Protein AF-A0A929AQH4-F1 (afdb_monomer_lite)

Secondary structure (DSSP, 8-state):
--EEEEEE-----SS-HHHHHHHHHHHHPPBTTB--HHIIIIIHHH--SEEEEEESS---HHHHHHHHHHHHHH-TT--EEEEEEHHHHHHHHHH-GGGHHHHHHHHS-TTTS-EEEEEEEEEEEEE--SSSSS---EEEEEEEEEEEEEE-SSS-EEEEEEEEEEEETTEEEEE---SS---TT-TTPPPPTT-EE-TT-EEEEEEEHHHHHHHHHHH---EEEEEEEEETT--EEEEEPPHHHHHHHH-TTS-----

Radius of gyration: 27.1 Å; chains: 1; bounding box: 57×55×74 Å

Sequence (259 aa):
MKAVFQFKHKVVARVGEANARTQLLSMYRSTRTRKSEVLGSEIAKRNPDAYILVTNVEINSGFRSSFTELCREENPNIQNYQVIGLDELEAWVTQERQLRTLYFPTIFSPARFNLALKLAPGCTYKQISRWESDGAEYSPDRPILCLTVMNVGEATSYLSSIKFKIYQQGEVSYFMKSPIPSNQIDPLANPKIGEPIEPGRSAEFRFPFMMFQRHAKEKGEYFLDSVVVWDQIDNLYSLEISNEIRELLFGTNAWIDLG

Foldseek 3Di:
DFEDEDEDEDDPVPDPLVVVLVVVLVLLDDDPVGHRPVLQPPCVVSLGLEYEYEEQRDDDPVSQVSNVVSNCVRPVSHPYYYYAHLVRVVVVCVVVLVCLQVPDVPSDPCQAFDKDKDKDKDFDWDFDDDDDDDDGDIDTDAIKIKIKIAGQHNAKWFWDAKWWWKADPNDIDTDGDPQPDCPPPDPRHADDGGDIRGHGGIGMGIGTLVVVVVCCVVPNQIGGFWMWIAISSGDIDIDGDDPVNVCVSHNPPSDDDPD

Structure (mmCIF, N/CA/C/O backbone):
data_AF-A0A929AQH4-F1
#
_entry.id   AF-A0A929AQH4-F1
#
loop_
_atom_site.group_PDB
_atom_site.id
_atom_site.type_symbol
_atom_site.label_atom_id
_atom_site.label_alt_id
_atom_site.label_comp_id
_atom_site.label_asym_id
_atom_site.label_entity_id
_atom_site.label_seq_id
_atom_site.pdbx_PDB_ins_code
_atom_site.Cartn_x
_atom_site.Cartn_y
_atom_site.Cartn_z
_atom_site.occupancy
_atom_site.B_iso_or_equiv
_atom_site.auth_seq_id
_atom_site.auth_comp_id
_atom_site.auth_asym_id
_atom_site.auth_atom_id
_atom_site.pdbx_PDB_model_num
ATOM 1 N N . MET A 1 1 ? 5.070 -4.082 33.285 1.00 51.91 1 MET A N 1
ATOM 2 C CA . MET A 1 1 ? 3.638 -3.742 33.257 1.00 51.91 1 MET A CA 1
ATOM 3 C C . MET A 1 1 ? 2.903 -4.845 32.510 1.00 51.91 1 MET A C 1
ATOM 5 O O . MET A 1 1 ? 3.234 -5.094 31.355 1.00 51.91 1 MET A O 1
ATOM 9 N N . LYS A 1 2 ? 1.998 -5.571 33.167 1.00 55.22 2 LYS A N 1
ATOM 10 C CA . LYS A 1 2 ? 1.174 -6.625 32.559 1.00 55.22 2 LYS A CA 1
ATOM 11 C C . LYS A 1 2 ? -0.169 -6.019 32.160 1.00 55.22 2 LYS A C 1
ATOM 13 O O . LYS A 1 2 ? -0.993 -5.756 33.027 1.00 55.22 2 LYS A O 1
ATOM 18 N N . ALA A 1 3 ? -0.383 -5.785 30.871 1.00 51.09 3 ALA A N 1
ATOM 19 C CA . ALA A 1 3 ? -1.665 -5.317 30.350 1.00 51.09 3 ALA A CA 1
ATOM 20 C C . ALA A 1 3 ? -2.432 -6.481 29.707 1.00 51.09 3 ALA A C 1
ATOM 22 O O . ALA A 1 3 ? -1.839 -7.299 29.001 1.00 51.09 3 ALA A O 1
ATOM 23 N N . VAL A 1 4 ? -3.743 -6.558 29.942 1.00 58.31 4 VAL A N 1
ATOM 24 C CA . VAL A 1 4 ? -4.639 -7.475 29.222 1.00 58.31 4 VAL A CA 1
ATOM 25 C C . VAL A 1 4 ? -5.456 -6.665 28.225 1.00 58.31 4 VAL A C 1
ATOM 27 O O . VAL A 1 4 ? -6.227 -5.788 28.614 1.00 58.31 4 VAL A O 1
ATOM 30 N N . PHE A 1 5 ? -5.293 -6.990 26.944 1.00 55.03 5 PHE A N 1
ATOM 31 C CA . PHE A 1 5 ? -6.107 -6.460 25.857 1.00 55.03 5 PHE A CA 1
ATOM 32 C C . PHE A 1 5 ? -7.226 -7.442 25.551 1.00 55.03 5 PHE A C 1
ATOM 34 O O . PHE A 1 5 ? -6.966 -8.620 25.289 1.00 55.03 5 PHE A O 1
ATOM 41 N N . GLN A 1 6 ? -8.467 -6.965 25.560 1.00 63.28 6 GLN A N 1
ATOM 42 C CA . GLN A 1 6 ? -9.600 -7.760 25.115 1.00 63.28 6 GLN A CA 1
ATOM 43 C C . GLN A 1 6 ? -10.261 -7.118 23.903 1.00 63.28 6 GLN A C 1
ATOM 45 O O . GLN A 1 6 ? -10.792 -6.011 23.974 1.00 63.28 6 GLN A O 1
ATOM 50 N N . PHE A 1 7 ? -10.268 -7.863 22.800 1.00 55.81 7 PHE A N 1
ATOM 51 C CA . PHE A 1 7 ? -10.948 -7.485 21.570 1.00 55.81 7 PHE A CA 1
ATOM 52 C C . PHE A 1 7 ? -12.364 -8.057 21.582 1.00 55.81 7 PHE A C 1
ATOM 54 O O . PHE A 1 7 ? -12.559 -9.276 21.630 1.00 55.81 7 PHE A O 1
ATOM 61 N N . LYS A 1 8 ? -13.375 -7.190 21.532 1.00 61.00 8 LYS A N 1
ATOM 62 C CA . LYS A 1 8 ? -14.772 -7.606 21.357 1.00 61.00 8 LYS A CA 1
ATOM 63 C C . LYS A 1 8 ? -15.263 -7.118 19.999 1.00 61.00 8 LYS A C 1
ATOM 65 O O . LYS A 1 8 ? -15.793 -6.025 19.867 1.00 61.00 8 LYS A O 1
ATOM 70 N N . HIS A 1 9 ? -15.103 -7.986 19.000 1.00 45.22 9 HIS A N 1
ATOM 71 C CA . HIS A 1 9 ? -15.462 -7.735 17.597 1.00 45.22 9 HIS A CA 1
ATOM 72 C C . HIS A 1 9 ? -16.940 -7.982 17.254 1.00 45.22 9 HIS A C 1
ATOM 74 O O . HIS A 1 9 ? -17.332 -7.892 16.093 1.00 45.22 9 HIS A O 1
ATOM 80 N N . LYS A 1 10 ? -17.771 -8.367 18.229 1.00 40.75 10 LYS A N 1
ATOM 81 C CA . LYS A 1 10 ? -19.075 -8.976 17.945 1.00 40.75 10 LYS A CA 1
ATOM 82 C C . LYS A 1 10 ? -20.221 -8.287 18.673 1.00 40.75 10 LYS A C 1
ATOM 84 O O . LYS A 1 10 ? -20.879 -8.886 19.514 1.00 40.75 10 LYS A O 1
ATOM 89 N N . VAL A 1 11 ? -20.499 -7.051 18.274 1.00 40.88 11 VAL A N 1
ATOM 90 C CA . VAL A 1 11 ? -21.880 -6.578 18.156 1.00 40.88 11 VAL A CA 1
ATOM 91 C C . VAL A 1 11 ? -21.980 -5.956 16.773 1.00 40.88 11 VAL A C 1
ATOM 93 O O . VAL A 1 11 ? -21.499 -4.855 16.521 1.00 40.88 11 VAL A O 1
ATOM 96 N N . VAL A 1 12 ? -22.529 -6.724 15.835 1.00 39.59 12 VAL A N 1
ATOM 97 C CA . VAL A 1 12 ? -22.962 -6.190 14.547 1.00 39.59 12 VAL A CA 1
ATOM 98 C C . VAL A 1 12 ? -24.052 -5.182 14.898 1.00 39.59 12 VAL A C 1
ATOM 100 O O . VAL A 1 12 ? -25.144 -5.590 15.294 1.00 39.59 12 VAL A O 1
ATOM 103 N N . ALA A 1 13 ? -23.751 -3.885 14.825 1.00 37.59 13 ALA A N 1
ATOM 104 C CA . ALA A 1 13 ? -24.696 -2.796 15.058 1.00 37.59 13 ALA A CA 1
ATOM 105 C C . ALA A 1 13 ? -25.720 -2.727 13.907 1.00 37.59 13 ALA A C 1
ATOM 107 O O . ALA A 1 13 ? -25.822 -1.752 13.179 1.00 37.59 13 ALA A O 1
ATOM 108 N N . ARG A 1 14 ? -26.476 -3.812 13.707 1.00 39.78 14 ARG A N 1
ATOM 109 C CA . ARG A 1 14 ? -27.732 -3.826 12.943 1.00 39.78 14 ARG A CA 1
ATOM 110 C C . ARG A 1 14 ? -28.909 -3.342 13.801 1.00 39.78 14 ARG A C 1
ATOM 112 O O . ARG A 1 14 ? -30.019 -3.223 13.305 1.00 39.78 14 ARG A O 1
ATOM 119 N N . VAL A 1 15 ? -28.665 -3.070 15.085 1.00 45.09 15 VAL A N 1
ATOM 120 C CA . VAL A 1 15 ? -29.628 -2.560 16.064 1.00 45.09 15 VAL A CA 1
ATOM 121 C C . VAL A 1 15 ? -28.990 -1.318 16.687 1.00 45.09 15 VAL A C 1
ATOM 123 O O . VAL A 1 15 ? -27.837 -1.396 17.099 1.00 45.09 15 VAL A O 1
ATOM 126 N N . GLY A 1 16 ? -29.702 -0.186 16.691 1.00 53.28 16 GLY A N 1
ATOM 127 C CA . GLY A 1 16 ? -29.153 1.154 16.955 1.00 53.28 16 GLY A CA 1
ATOM 128 C C . GLY A 1 16 ? -28.174 1.281 18.135 1.00 53.28 16 GLY A C 1
ATOM 129 O O . GLY A 1 16 ? -28.256 0.559 19.129 1.00 53.28 16 GLY A O 1
ATOM 130 N N . GLU A 1 17 ? -27.265 2.250 18.028 1.00 55.53 17 GLU A N 1
ATOM 131 C CA . GLU A 1 17 ? -26.073 2.455 18.874 1.00 55.53 17 GLU A CA 1
ATOM 132 C C . GLU A 1 17 ? -26.338 2.433 20.387 1.00 55.53 17 GLU A C 1
ATOM 134 O O . GLU A 1 17 ? -25.565 1.858 21.157 1.00 55.53 17 GLU A O 1
ATOM 139 N N . ALA A 1 18 ? -27.461 3.001 20.839 1.00 56.41 18 ALA A N 1
ATOM 140 C CA . ALA A 1 18 ? -27.853 2.977 22.248 1.00 56.41 18 ALA A CA 1
ATOM 141 C C . ALA A 1 18 ? -28.040 1.545 22.782 1.00 56.41 18 ALA A C 1
ATOM 143 O O . ALA A 1 18 ? -27.546 1.223 23.862 1.00 56.41 18 ALA A O 1
ATOM 144 N N . ASN A 1 19 ? -28.671 0.667 21.997 1.00 62.28 19 ASN A N 1
ATOM 145 C CA . ASN A 1 19 ? -28.897 -0.728 22.374 1.00 62.28 19 ASN A CA 1
ATOM 146 C C . ASN A 1 19 ? -27.589 -1.529 22.372 1.00 62.28 19 ASN A C 1
ATOM 148 O O . ASN A 1 19 ? -27.389 -2.366 23.252 1.00 62.28 19 ASN A O 1
ATOM 152 N N . ALA A 1 20 ? -26.674 -1.241 21.440 1.00 58.47 20 ALA A N 1
ATOM 153 C CA . ALA A 1 20 ? -25.353 -1.867 21.399 1.00 58.47 20 ALA A CA 1
ATOM 154 C C . ALA A 1 20 ? -24.510 -1.517 22.641 1.00 58.47 20 ALA A C 1
ATOM 156 O O . ALA A 1 20 ? -23.920 -2.410 23.254 1.00 58.47 20 ALA A O 1
ATOM 157 N N . ARG A 1 21 ? -24.523 -0.248 23.083 1.00 63.41 21 ARG A N 1
ATOM 158 C CA . ARG A 1 21 ? -23.869 0.187 24.334 1.00 63.41 21 ARG A CA 1
ATOM 159 C C . ARG A 1 21 ? -24.425 -0.542 25.555 1.00 63.41 21 ARG A C 1
ATOM 161 O O . ARG A 1 21 ? -23.658 -1.058 26.368 1.00 63.41 21 ARG A O 1
ATOM 168 N N . THR A 1 22 ? -25.749 -0.629 25.678 1.00 65.19 22 THR A N 1
ATOM 169 C CA . THR A 1 22 ? -26.395 -1.334 26.795 1.00 65.19 22 THR A CA 1
ATOM 170 C C . THR A 1 22 ? -26.055 -2.824 26.801 1.00 65.19 22 THR A C 1
ATOM 172 O O . THR A 1 22 ? -25.742 -3.369 27.859 1.00 65.19 22 THR A O 1
ATOM 175 N N . GLN A 1 23 ? -26.063 -3.478 25.635 1.00 65.31 23 GLN A N 1
ATOM 176 C CA . GLN A 1 23 ? -25.682 -4.886 25.507 1.00 65.31 23 GLN A CA 1
ATOM 177 C C . GLN A 1 23 ? -24.218 -5.118 25.889 1.00 65.31 23 GLN A C 1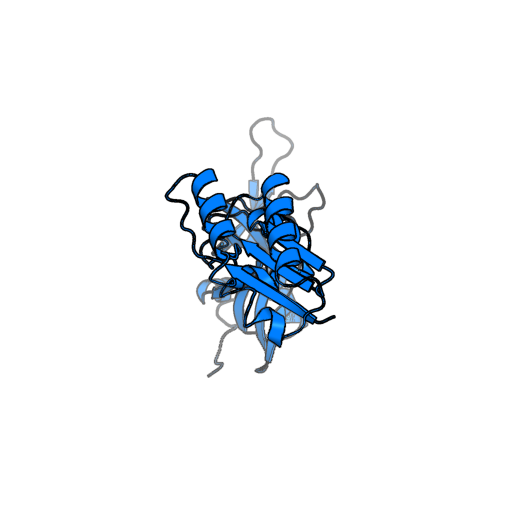
ATOM 179 O O . GLN A 1 23 ? -23.936 -6.043 26.651 1.00 65.31 23 GLN A O 1
ATOM 184 N N . LEU A 1 24 ? -23.295 -4.266 25.435 1.00 65.81 24 LEU A N 1
ATOM 185 C CA . LEU A 1 24 ? -21.882 -4.392 25.785 1.00 65.81 24 LEU A CA 1
ATOM 186 C C . LEU A 1 24 ? -21.664 -4.219 27.294 1.00 65.81 24 LEU A C 1
ATOM 188 O O . LEU A 1 24 ? -21.058 -5.089 27.912 1.00 65.81 24 LEU A O 1
ATOM 192 N N . LEU A 1 25 ? -22.235 -3.176 27.914 1.00 63.19 25 LEU A N 1
ATOM 193 C CA . LEU A 1 25 ? -22.164 -2.982 29.372 1.00 63.19 25 LEU A CA 1
ATOM 194 C C . LEU A 1 25 ? -22.778 -4.151 30.144 1.00 63.19 25 LEU A C 1
ATOM 196 O O . LEU A 1 25 ? -22.266 -4.521 31.197 1.00 63.19 25 LEU A O 1
ATOM 200 N N . SER A 1 26 ? -23.846 -4.765 29.628 1.00 66.75 26 SER A N 1
ATOM 201 C CA . SER A 1 26 ? -24.481 -5.909 30.288 1.00 66.75 26 SER A CA 1
ATOM 202 C C . SER A 1 26 ? -23.554 -7.124 30.419 1.00 66.75 26 SER A C 1
ATOM 204 O O . SER A 1 26 ? -23.683 -7.861 31.390 1.00 66.75 26 SER A O 1
ATOM 206 N N . MET A 1 27 ? -22.568 -7.291 29.525 1.00 65.94 27 MET A N 1
ATOM 207 C CA . MET A 1 27 ? -21.555 -8.354 29.638 1.00 65.94 27 MET A CA 1
ATOM 208 C C . MET A 1 27 ? -20.608 -8.151 30.835 1.00 65.94 27 MET A C 1
ATOM 210 O O . MET A 1 27 ? -20.016 -9.111 31.332 1.00 65.94 27 MET A O 1
ATOM 214 N N . TYR A 1 28 ? -20.464 -6.905 31.289 1.00 63.91 28 TYR A N 1
ATOM 215 C CA . TYR A 1 28 ? -19.599 -6.497 32.398 1.00 63.91 28 TYR A CA 1
ATOM 216 C C . TYR A 1 28 ? -20.367 -6.273 33.705 1.00 63.91 28 TYR A C 1
ATOM 218 O O . TYR A 1 28 ? -19.754 -6.074 34.745 1.00 63.91 28 TYR A O 1
ATOM 226 N N . ARG A 1 29 ? -21.706 -6.311 33.680 1.00 62.81 29 ARG A N 1
ATOM 227 C CA . ARG A 1 29 ? -22.515 -6.193 34.896 1.00 62.81 29 ARG A CA 1
ATOM 228 C C . ARG A 1 29 ? -22.487 -7.497 35.681 1.00 62.81 29 ARG A C 1
ATOM 230 O O . ARG A 1 29 ? -22.868 -8.547 35.164 1.00 62.81 29 ARG A O 1
ATOM 237 N N . SER A 1 30 ? -22.141 -7.402 36.960 1.00 54.84 30 SER A N 1
ATOM 238 C CA . SER A 1 30 ? -22.451 -8.455 37.920 1.00 54.84 30 SER A CA 1
ATOM 239 C C . SER A 1 30 ? -23.910 -8.318 38.376 1.00 54.84 30 SER A C 1
ATOM 241 O O . SER A 1 30 ? -24.419 -7.222 38.612 1.00 54.84 30 SER A O 1
ATOM 243 N N . THR A 1 31 ? -24.624 -9.436 38.465 1.00 55.50 31 THR A N 1
ATOM 244 C CA . THR A 1 31 ? -25.896 -9.498 39.203 1.00 55.50 31 THR A CA 1
ATOM 245 C C . THR A 1 31 ? -25.613 -10.087 40.579 1.00 55.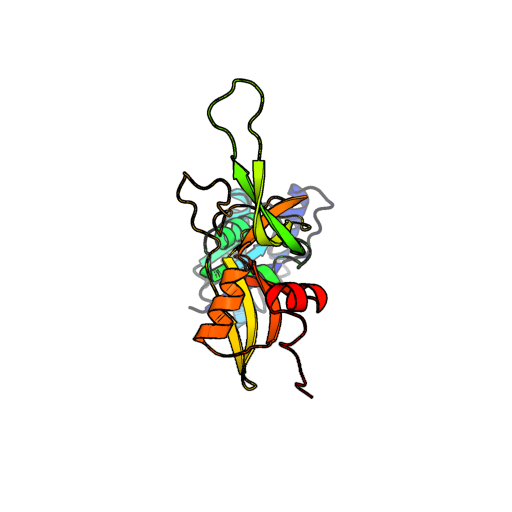50 31 THR A C 1
ATOM 247 O O . THR A 1 31 ? -24.630 -10.809 40.742 1.00 55.50 31 THR A O 1
ATOM 250 N N . ARG A 1 32 ? -26.484 -9.843 41.573 1.00 50.62 32 ARG A N 1
ATOM 251 C CA . ARG A 1 32 ? -26.342 -10.396 42.942 1.00 50.62 32 ARG A CA 1
ATOM 252 C C . ARG A 1 32 ? -26.091 -11.915 42.984 1.00 50.62 32 ARG A C 1
ATOM 254 O O . ARG A 1 32 ? -25.600 -12.417 43.985 1.00 50.62 32 ARG A O 1
ATOM 261 N N . THR A 1 33 ? -26.410 -12.633 41.909 1.00 53.19 33 THR A N 1
ATOM 262 C CA . THR A 1 33 ? -26.256 -14.084 41.759 1.00 53.19 33 THR A CA 1
ATOM 263 C C . THR A 1 33 ? -25.167 -14.524 40.770 1.00 53.19 33 THR A C 1
ATOM 265 O O . THR A 1 33 ? -24.862 -15.713 40.730 1.00 53.19 33 THR A O 1
ATOM 268 N N . ARG A 1 34 ? -24.570 -13.635 39.957 1.00 56.31 34 ARG A N 1
ATOM 269 C CA . ARG A 1 34 ? -23.590 -14.027 38.922 1.00 56.31 34 ARG A CA 1
ATOM 270 C C . ARG A 1 34 ? -22.562 -12.917 38.670 1.00 56.31 34 ARG A C 1
ATOM 272 O O . ARG A 1 34 ? -22.930 -11.820 38.254 1.00 56.31 34 ARG A O 1
ATOM 279 N N . LYS A 1 35 ? -21.280 -13.226 38.910 1.00 57.53 35 LYS A N 1
ATOM 280 C CA . LYS A 1 35 ? -20.129 -12.403 38.488 1.00 57.53 35 LYS A CA 1
ATOM 281 C C . LYS A 1 35 ? -20.034 -12.361 36.957 1.00 57.53 35 LYS A C 1
ATOM 283 O O . LYS A 1 35 ? -20.538 -13.280 36.304 1.00 57.53 35 LYS A O 1
ATOM 288 N N . SER A 1 36 ? -19.402 -11.333 36.387 1.00 63.06 36 SER A N 1
ATOM 289 C CA . SER A 1 36 ? -19.155 -11.299 34.943 1.00 63.06 36 SER A CA 1
ATOM 290 C C . SER A 1 36 ? -18.261 -12.482 34.574 1.00 63.06 36 SER A C 1
ATOM 292 O O . SER A 1 36 ? -17.198 -12.685 35.159 1.00 63.06 36 SER A O 1
ATOM 294 N N . GLU A 1 37 ? -18.666 -13.280 33.585 1.00 60.41 37 GLU A N 1
ATOM 295 C CA . GLU A 1 37 ? -17.836 -14.395 33.103 1.00 60.41 37 GLU A CA 1
ATOM 296 C C . GLU A 1 37 ? -16.483 -13.904 32.566 1.00 60.41 37 GLU A C 1
ATOM 298 O O . GLU A 1 37 ? -15.472 -14.600 32.684 1.00 60.41 37 GLU A O 1
ATOM 303 N N . VAL A 1 38 ? -16.467 -12.679 32.032 1.00 60.25 38 VAL A N 1
ATOM 304 C CA . VAL A 1 38 ? -15.299 -12.031 31.436 1.00 60.25 38 VAL A CA 1
ATOM 305 C C . VAL A 1 38 ? -14.365 -11.462 32.506 1.00 60.25 38 VAL A C 1
ATOM 307 O O . VAL A 1 38 ? -13.163 -11.730 32.469 1.00 60.25 38 VAL A O 1
ATOM 310 N N . LEU A 1 39 ? -14.896 -10.698 33.465 1.00 62.25 39 LEU A N 1
ATOM 311 C CA . LEU A 1 39 ? -14.075 -10.036 34.486 1.00 62.25 39 LEU A CA 1
ATOM 312 C C . LEU A 1 39 ? -13.710 -10.963 35.654 1.00 62.25 39 LEU A C 1
ATOM 314 O O . LEU A 1 39 ? -12.636 -10.821 36.240 1.00 62.25 39 LEU A O 1
ATOM 318 N N . GLY A 1 40 ? -14.579 -11.915 35.995 1.00 58.69 40 GLY A N 1
ATOM 319 C CA . GLY A 1 40 ? -14.478 -12.672 37.238 1.00 58.69 40 GLY A CA 1
ATOM 320 C C . GLY A 1 40 ? -13.490 -13.839 37.225 1.00 58.69 40 GLY A C 1
ATOM 321 O O . GLY A 1 40 ? -12.972 -14.190 38.284 1.00 58.69 40 GLY A O 1
ATOM 322 N N . SER A 1 41 ? -13.214 -14.465 36.072 1.00 59.47 41 SER A N 1
ATOM 323 C CA . SER A 1 41 ? -12.415 -15.707 36.035 1.00 59.47 41 SER A CA 1
ATOM 324 C C . SER A 1 41 ? -11.080 -15.603 35.296 1.00 59.47 41 SER A C 1
ATOM 326 O O . SER A 1 41 ? -10.101 -16.188 35.754 1.00 59.47 41 SER A O 1
ATOM 328 N N . GLU A 1 42 ? -11.000 -14.860 34.191 1.00 61.78 42 GLU A N 1
ATOM 329 C CA . GLU A 1 42 ? -9.770 -14.756 33.392 1.00 61.78 42 GLU A CA 1
ATOM 330 C C . GLU A 1 42 ? -8.865 -13.606 33.842 1.00 61.78 42 GLU A C 1
ATOM 332 O O . GLU A 1 42 ? -7.652 -13.782 33.970 1.00 61.78 42 GLU A O 1
ATOM 337 N N . ILE A 1 43 ? -9.443 -12.435 34.111 1.00 65.88 43 ILE A N 1
ATOM 338 C CA . ILE A 1 43 ? -8.683 -11.227 34.452 1.00 65.88 43 ILE A CA 1
ATOM 339 C C . ILE A 1 43 ? -8.123 -11.325 35.874 1.00 65.88 43 ILE A C 1
ATOM 341 O O . ILE A 1 43 ? -6.921 -11.135 36.070 1.00 65.88 43 ILE A O 1
ATOM 345 N N . ALA A 1 44 ? -8.954 -11.724 36.842 1.00 65.50 44 ALA A N 1
ATOM 346 C CA . ALA A 1 44 ? -8.537 -11.928 38.230 1.00 65.50 44 ALA A CA 1
ATOM 347 C C . ALA A 1 44 ? -7.373 -12.931 38.360 1.00 65.50 44 ALA A C 1
ATOM 349 O O . ALA A 1 44 ? -6.441 -12.703 39.127 1.00 65.50 44 ALA A O 1
ATOM 350 N N . LYS A 1 45 ? -7.371 -14.015 37.564 1.00 66.50 45 LYS A N 1
ATOM 351 C CA . LYS A 1 45 ? -6.274 -15.004 37.546 1.00 66.50 45 LYS A CA 1
ATOM 352 C C . LYS A 1 45 ? -4.962 -14.436 37.007 1.00 66.50 45 LYS A C 1
ATOM 354 O O . LYS A 1 45 ? -3.895 -14.855 37.446 1.00 66.50 45 LYS A O 1
ATOM 359 N N . ARG A 1 46 ? -5.023 -13.521 36.034 1.00 69.00 46 ARG A N 1
ATOM 360 C CA . ARG A 1 46 ? -3.831 -12.933 35.399 1.00 69.00 46 ARG A CA 1
ATOM 361 C C . ARG A 1 46 ? -3.227 -11.782 36.206 1.00 69.00 46 ARG A C 1
ATOM 363 O O . ARG A 1 46 ? -2.057 -11.474 35.986 1.00 69.00 46 ARG A O 1
ATOM 370 N N . ASN A 1 47 ? -4.002 -11.186 37.117 1.00 72.12 47 ASN A N 1
ATOM 371 C CA . ASN A 1 47 ? -3.623 -10.052 37.965 1.00 72.12 47 ASN A CA 1
ATOM 372 C C . ASN A 1 47 ? -2.870 -8.940 37.195 1.00 72.12 47 ASN A C 1
ATOM 374 O O . ASN A 1 47 ? -1.688 -8.703 37.465 1.00 72.12 47 ASN A O 1
ATOM 378 N N . PRO A 1 48 ? -3.491 -8.330 36.166 1.00 77.88 48 PRO A N 1
ATOM 379 C CA . PRO A 1 48 ? -2.826 -7.325 35.347 1.00 77.88 48 PRO A CA 1
ATOM 380 C C . PRO A 1 48 ? -2.764 -5.950 36.027 1.00 77.88 48 PRO A C 1
ATOM 382 O O . PRO A 1 48 ? -3.627 -5.592 36.822 1.00 77.88 48 PRO A O 1
ATOM 385 N N . ASP A 1 49 ? -1.782 -5.142 35.629 1.00 75.19 49 ASP A N 1
ATOM 386 C CA . ASP A 1 49 ? -1.645 -3.736 36.040 1.00 75.19 49 ASP A CA 1
ATOM 387 C C . ASP A 1 49 ? -2.641 -2.823 35.290 1.00 75.19 49 ASP A C 1
ATOM 389 O O . ASP A 1 49 ? -2.977 -1.726 35.750 1.00 75.19 49 ASP A O 1
ATOM 393 N N . ALA A 1 50 ? -3.099 -3.268 34.111 1.00 75.31 50 ALA A N 1
ATOM 394 C CA . ALA A 1 50 ? -4.029 -2.546 33.249 1.00 75.31 50 ALA A CA 1
ATOM 395 C C . ALA A 1 50 ? -4.961 -3.486 32.463 1.00 75.31 50 ALA A C 1
ATOM 397 O O . ALA A 1 50 ? -4.541 -4.551 31.997 1.00 75.31 50 ALA A O 1
ATOM 398 N N . TYR A 1 51 ? -6.206 -3.060 32.251 1.00 77.12 51 TYR A N 1
ATOM 399 C CA . TYR A 1 51 ? -7.178 -3.719 31.378 1.00 77.12 51 TYR A CA 1
ATOM 400 C C . TYR A 1 51 ? -7.699 -2.740 30.325 1.00 77.12 51 TYR A C 1
ATOM 402 O O . TYR A 1 51 ? -8.180 -1.652 30.654 1.00 77.12 51 TYR A O 1
ATOM 410 N N . ILE A 1 52 ? -7.585 -3.137 29.056 1.00 77.69 52 ILE A N 1
ATOM 411 C CA . ILE A 1 52 ? -7.954 -2.314 27.902 1.00 77.69 52 ILE A CA 1
ATOM 412 C C . ILE A 1 52 ? -8.977 -3.078 27.058 1.00 77.69 52 ILE A C 1
ATOM 414 O O . ILE A 1 52 ? -8.676 -4.141 26.505 1.00 77.69 52 ILE A O 1
ATOM 418 N N . LEU A 1 53 ? -10.186 -2.526 26.953 1.00 76.75 53 LEU A N 1
ATOM 419 C CA . LEU A 1 53 ? -11.232 -3.021 26.061 1.00 76.75 53 LEU A CA 1
ATOM 420 C C . LEU A 1 53 ? -11.175 -2.277 24.724 1.00 76.75 53 LEU A C 1
ATOM 422 O O . LEU A 1 53 ? -11.321 -1.058 24.685 1.00 76.75 53 LEU A O 1
ATOM 426 N N . VAL A 1 54 ? -11.027 -3.023 23.632 1.00 72.44 54 VAL A N 1
ATOM 427 C CA . VAL A 1 54 ? -11.138 -2.500 22.264 1.00 72.44 54 VAL A CA 1
ATOM 428 C C . VAL A 1 54 ? -12.488 -2.919 21.683 1.00 72.44 54 VAL A C 1
ATOM 430 O O . VAL A 1 54 ? -12.816 -4.114 21.668 1.00 72.44 54 VAL A O 1
ATOM 433 N N . THR A 1 55 ? -13.286 -1.951 21.224 1.00 71.12 55 THR A N 1
ATOM 434 C CA . THR A 1 55 ? -14.661 -2.194 20.755 1.00 71.12 55 THR A CA 1
ATOM 435 C C . THR A 1 55 ? -15.047 -1.357 19.537 1.00 71.12 55 THR A C 1
ATOM 437 O O . THR A 1 55 ? -14.591 -0.234 19.372 1.00 71.12 55 THR A O 1
ATOM 440 N N . ASN A 1 56 ? -15.921 -1.906 18.692 1.00 67.19 56 ASN A N 1
ATOM 441 C CA . ASN A 1 56 ? -16.533 -1.228 17.546 1.00 67.19 56 ASN A CA 1
ATOM 442 C C . ASN A 1 56 ? -17.779 -0.397 17.912 1.00 67.19 56 ASN A C 1
ATOM 444 O O . ASN A 1 56 ? -18.474 0.084 17.023 1.00 67.19 56 ASN A O 1
ATOM 448 N N . VAL A 1 57 ? -18.119 -0.305 19.199 1.00 68.31 57 VAL A N 1
ATOM 449 C CA . VAL A 1 57 ? -19.248 0.489 19.689 1.00 68.31 57 VAL A CA 1
ATOM 450 C C . VAL A 1 57 ? -18.787 1.927 19.909 1.00 68.31 57 VAL A C 1
ATOM 452 O O . VAL A 1 57 ? -17.729 2.139 20.496 1.00 68.31 57 VAL A O 1
ATOM 455 N N . GLU A 1 58 ? -19.594 2.902 19.486 1.00 68.06 58 GLU A N 1
ATOM 456 C CA . GLU A 1 58 ? -19.337 4.322 19.740 1.00 68.06 58 GLU A CA 1
ATOM 457 C C . GLU A 1 58 ? -19.140 4.576 21.245 1.00 68.06 58 GLU A C 1
ATOM 459 O O . GLU A 1 58 ? -19.995 4.253 22.084 1.00 68.06 58 GLU A O 1
ATOM 464 N N . ILE A 1 59 ? -17.995 5.167 21.590 1.00 71.81 59 ILE A N 1
ATOM 465 C CA . ILE A 1 59 ? -17.610 5.430 22.972 1.00 71.81 59 ILE A CA 1
ATOM 466 C C . ILE A 1 59 ? -17.785 6.910 23.281 1.00 71.81 59 ILE A C 1
ATOM 468 O O . ILE A 1 59 ? -17.087 7.759 22.742 1.00 71.81 59 ILE A O 1
ATOM 472 N N . ASN A 1 60 ? -18.646 7.215 24.249 1.00 76.69 60 ASN A N 1
ATOM 473 C CA . ASN A 1 60 ? -18.746 8.550 24.831 1.00 76.69 60 ASN A CA 1
ATOM 474 C C . ASN A 1 60 ? -18.293 8.561 26.299 1.00 76.69 60 ASN A C 1
ATOM 476 O O . ASN A 1 60 ? -18.036 7.519 26.908 1.00 76.69 60 ASN A O 1
ATOM 480 N N . SER A 1 61 ? -18.205 9.755 26.887 1.00 77.69 61 SER A N 1
ATOM 481 C CA . SER A 1 61 ? -17.785 9.944 28.282 1.00 77.69 61 SER A CA 1
ATOM 482 C C . SER A 1 61 ? -18.658 9.177 29.281 1.00 77.69 61 SER A C 1
ATOM 484 O O . SER A 1 61 ? -18.128 8.578 30.214 1.00 77.69 61 SER A O 1
ATOM 486 N N . GLY A 1 62 ? -19.976 9.124 29.062 1.00 78.50 62 GLY A N 1
ATOM 487 C CA . GLY A 1 62 ? -20.904 8.376 29.914 1.00 78.50 62 GLY A CA 1
ATOM 488 C C . GLY A 1 62 ? -20.615 6.873 29.921 1.00 78.50 62 GLY A C 1
ATOM 489 O O . GLY A 1 62 ? -20.494 6.267 30.984 1.00 78.50 62 GLY A O 1
ATOM 490 N N . PHE A 1 63 ? -20.422 6.282 28.739 1.00 78.44 63 PHE A N 1
ATOM 491 C CA . PHE A 1 63 ? -20.071 4.870 28.599 1.00 78.44 63 PHE A CA 1
ATOM 492 C C . PHE A 1 63 ? -18.731 4.548 29.273 1.00 78.44 63 PHE A C 1
ATOM 494 O O . PHE A 1 63 ? -18.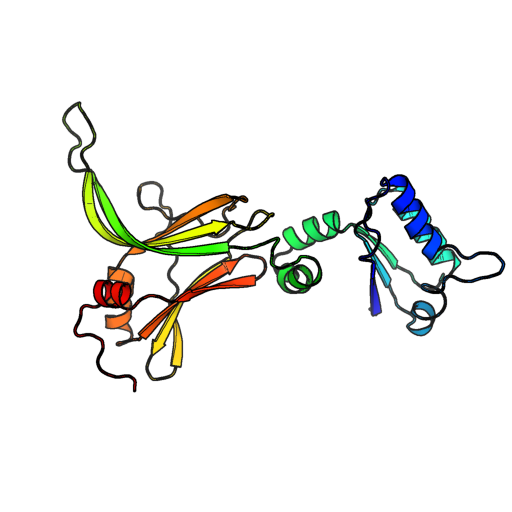635 3.554 29.994 1.00 78.44 63 PHE A O 1
ATOM 501 N N . ARG A 1 64 ? -17.713 5.402 29.084 1.00 82.50 64 ARG A N 1
ATOM 502 C CA . ARG A 1 64 ? -16.385 5.244 29.709 1.00 82.50 64 ARG A CA 1
ATOM 503 C C . ARG A 1 64 ? -16.480 5.174 31.228 1.00 82.50 64 ARG A C 1
ATOM 505 O O . ARG A 1 64 ? -15.876 4.284 31.832 1.00 82.50 64 ARG A O 1
ATOM 512 N N . SER A 1 65 ? -17.244 6.084 31.826 1.00 82.62 65 SER A N 1
ATOM 513 C CA . SER A 1 65 ? -17.444 6.134 33.273 1.00 82.62 65 SER A CA 1
ATOM 514 C C . SER A 1 65 ? -18.140 4.873 33.779 1.00 82.62 65 SER A C 1
ATOM 516 O O . SER A 1 65 ? -17.595 4.201 34.651 1.00 82.62 65 SER A O 1
ATOM 518 N N . SER A 1 66 ? -19.269 4.483 33.172 1.00 81.62 66 SER A N 1
ATOM 519 C CA . SER A 1 66 ? -20.014 3.285 33.589 1.00 81.62 66 SER A CA 1
ATOM 520 C C . SER A 1 66 ? -19.216 1.991 33.419 1.00 81.62 66 SER A C 1
ATOM 522 O O . SER A 1 66 ? -19.277 1.114 34.274 1.00 81.62 66 SER A O 1
ATOM 524 N N . PHE A 1 67 ? -18.453 1.856 32.333 1.00 83.31 67 PHE A N 1
ATOM 525 C CA . PHE A 1 67 ? -17.583 0.700 32.124 1.00 83.31 67 PHE A CA 1
ATOM 526 C C . PHE A 1 67 ? -16.482 0.621 33.188 1.00 83.31 67 PHE A C 1
ATOM 528 O O . PHE A 1 67 ? -16.251 -0.442 33.763 1.00 83.31 67 PHE A O 1
ATOM 535 N N . THR A 1 68 ? -15.826 1.749 33.471 1.00 83.69 68 THR A N 1
ATOM 536 C CA . THR A 1 68 ? -14.741 1.820 34.460 1.00 83.69 68 THR A CA 1
ATOM 537 C C . THR A 1 68 ? -15.245 1.511 35.866 1.00 83.69 68 THR A C 1
ATOM 539 O O . THR A 1 68 ? -14.574 0.803 36.612 1.00 83.69 68 THR A O 1
ATOM 542 N N . GLU A 1 69 ? -16.424 2.022 36.219 1.00 84.69 69 GLU A N 1
ATOM 543 C CA . GLU A 1 69 ? -17.074 1.772 37.506 1.00 84.69 69 GLU A CA 1
ATOM 544 C C . GLU A 1 69 ? -17.378 0.280 37.691 1.00 84.69 69 GLU A C 1
ATOM 546 O O . GLU A 1 69 ? -16.875 -0.321 38.638 1.00 84.69 69 GLU A O 1
ATOM 551 N N . LEU A 1 70 ? -18.053 -0.350 36.722 1.00 79.81 70 LEU A N 1
ATOM 552 C CA . LEU A 1 70 ? -18.348 -1.790 36.755 1.00 79.81 70 LEU A CA 1
ATOM 553 C C . LEU A 1 70 ? -17.079 -2.649 36.856 1.00 79.81 70 LEU A C 1
ATOM 555 O O . LEU A 1 70 ? -17.027 -3.607 37.626 1.00 79.81 70 LEU A O 1
ATOM 559 N N . CYS A 1 71 ? -16.030 -2.302 36.105 1.00 78.44 71 CYS A N 1
ATOM 560 C CA . CYS A 1 71 ? -14.773 -3.043 36.163 1.00 78.44 71 CYS A CA 1
ATOM 561 C C . CYS A 1 71 ? -14.080 -2.912 37.528 1.00 78.44 71 CYS A C 1
ATOM 563 O O . CYS A 1 71 ? -13.550 -3.900 38.043 1.00 78.44 71 CYS A O 1
ATOM 565 N N . ARG A 1 72 ? -14.095 -1.715 38.129 1.00 83.19 72 ARG A N 1
ATOM 566 C CA . ARG A 1 72 ? -13.510 -1.462 39.455 1.00 83.19 72 ARG A CA 1
ATOM 567 C C . ARG A 1 72 ? -14.274 -2.152 40.576 1.00 83.19 72 ARG A C 1
ATOM 569 O O . ARG A 1 72 ? -13.630 -2.643 41.498 1.00 83.19 72 ARG A O 1
ATOM 576 N N . GLU A 1 73 ? -15.602 -2.208 40.495 1.00 82.06 73 GLU A N 1
ATOM 577 C CA . GLU A 1 73 ? -16.424 -2.953 41.455 1.00 82.06 73 GLU A CA 1
ATOM 578 C C . GLU A 1 73 ? -16.032 -4.436 41.494 1.00 82.06 73 GLU A C 1
ATOM 580 O O . GLU A 1 73 ? -15.950 -5.034 42.567 1.00 82.06 73 GLU A O 1
ATOM 585 N N . GLU A 1 74 ? -15.756 -5.033 40.331 1.00 75.25 74 GLU A N 1
ATOM 586 C CA . GLU A 1 74 ? -15.450 -6.461 40.238 1.00 75.25 74 GLU A CA 1
ATOM 587 C C . GLU A 1 74 ? -13.966 -6.789 40.478 1.00 75.25 74 GLU A C 1
ATOM 589 O O . GLU A 1 74 ? -13.653 -7.825 41.070 1.00 75.25 74 GLU A O 1
ATOM 594 N N . ASN A 1 75 ? -13.048 -5.913 40.057 1.00 76.56 75 ASN A N 1
ATOM 595 C CA . ASN A 1 75 ? -11.601 -6.085 40.200 1.00 76.56 75 ASN A CA 1
ATOM 596 C C . ASN A 1 75 ? -10.931 -4.773 40.674 1.00 76.56 75 ASN A C 1
ATOM 598 O O . ASN A 1 75 ? -10.297 -4.068 39.882 1.00 76.56 75 ASN A O 1
ATOM 602 N N . PRO A 1 76 ? -11.010 -4.433 41.973 1.00 80.56 76 PRO A N 1
ATOM 603 C CA . PRO A 1 76 ? -10.511 -3.152 42.491 1.00 80.56 76 PRO A CA 1
ATOM 604 C C . PRO A 1 76 ? -8.981 -3.019 42.466 1.00 80.56 76 PRO A C 1
ATOM 606 O O . PRO A 1 76 ? -8.455 -1.914 42.548 1.00 80.56 76 PRO A O 1
ATOM 609 N N . ASN A 1 77 ? -8.256 -4.134 42.340 1.00 78.94 77 ASN A N 1
ATOM 610 C CA . ASN A 1 77 ? -6.792 -4.156 42.394 1.00 78.94 77 ASN A CA 1
ATOM 611 C C . ASN A 1 77 ? -6.119 -3.664 41.100 1.00 78.94 77 ASN A C 1
ATOM 613 O O . ASN A 1 77 ? -4.927 -3.361 41.109 1.00 78.94 77 ASN A O 1
ATOM 617 N N . ILE A 1 78 ? -6.855 -3.587 39.987 1.00 80.25 78 ILE A N 1
ATOM 618 C CA . ILE A 1 78 ? -6.327 -3.098 38.710 1.00 80.25 78 ILE A CA 1
ATOM 619 C C . ILE A 1 78 ? -6.392 -1.571 38.721 1.00 80.25 78 ILE A C 1
ATOM 621 O O . ILE A 1 78 ? -7.465 -0.982 38.856 1.00 80.25 78 ILE A O 1
ATOM 625 N N . GLN A 1 79 ? -5.242 -0.922 38.551 1.00 76.69 79 GLN A N 1
ATOM 626 C CA . GLN A 1 79 ? -5.149 0.537 38.643 1.00 76.69 79 GLN A CA 1
ATOM 627 C C . GLN A 1 79 ? -5.675 1.242 37.388 1.00 76.69 79 GLN A C 1
ATOM 629 O O . GLN A 1 79 ? -6.249 2.330 37.480 1.00 76.69 79 GLN A O 1
ATOM 634 N N . ASN A 1 80 ? -5.510 0.618 36.217 1.00 81.00 80 ASN A N 1
ATOM 635 C CA . ASN A 1 80 ? -5.760 1.259 34.930 1.00 81.00 80 ASN A CA 1
ATOM 636 C C . ASN A 1 80 ? -6.832 0.520 34.125 1.00 81.00 80 ASN A C 1
ATOM 638 O O . ASN A 1 80 ? -6.597 -0.574 33.615 1.00 81.00 80 ASN A O 1
ATOM 642 N N . TYR A 1 81 ? -7.987 1.160 33.962 1.00 81.44 81 TYR A N 1
ATOM 643 C CA . TYR A 1 81 ? -9.047 0.720 33.060 1.00 81.44 81 TYR A CA 1
ATOM 644 C C . TYR A 1 81 ? -9.150 1.683 31.890 1.00 81.44 81 TYR A C 1
ATOM 646 O O . TYR A 1 81 ? -9.291 2.889 32.091 1.00 81.44 81 TYR A O 1
ATOM 654 N N . GLN A 1 82 ? -9.093 1.152 30.673 1.00 79.81 82 GLN A N 1
ATOM 655 C CA . GLN A 1 82 ? -9.338 1.928 29.466 1.00 79.81 82 GLN A CA 1
ATOM 656 C C . GLN A 1 82 ? -10.312 1.200 28.549 1.00 79.81 82 GLN A C 1
ATOM 658 O O . GLN A 1 82 ? -10.360 -0.029 28.486 1.00 79.81 82 GLN A O 1
ATOM 663 N N . VAL A 1 83 ? -11.077 1.991 27.812 1.00 78.56 83 VAL A N 1
ATOM 664 C CA . VAL A 1 83 ? -11.856 1.523 26.676 1.00 78.56 83 VAL A CA 1
ATOM 665 C C . VAL A 1 83 ? -11.496 2.401 25.486 1.00 78.56 83 VAL A C 1
ATOM 667 O O . VAL A 1 83 ? -11.407 3.623 25.625 1.00 78.56 83 VAL A O 1
ATOM 670 N N . ILE A 1 84 ? -11.221 1.779 24.349 1.00 74.94 84 ILE A N 1
ATOM 671 C CA . ILE A 1 84 ? -10.798 2.456 23.126 1.00 74.94 84 ILE A CA 1
ATOM 672 C C . ILE A 1 84 ? -11.757 2.033 22.018 1.00 74.94 84 ILE A C 1
ATOM 674 O O . ILE A 1 84 ? -11.985 0.836 21.801 1.00 74.94 84 ILE A O 1
ATOM 678 N N . GLY A 1 85 ? -12.359 3.025 21.363 1.00 74.25 85 GLY A N 1
ATOM 679 C CA . GLY A 1 85 ? -13.231 2.788 20.218 1.00 74.25 85 GLY A CA 1
ATOM 680 C C . GLY A 1 85 ? -12.380 2.388 19.022 1.00 74.25 85 GLY A C 1
ATOM 681 O O . GLY A 1 85 ? -11.240 2.833 18.916 1.00 74.25 85 GLY A O 1
ATOM 682 N N . LEU A 1 86 ? -12.899 1.566 18.112 1.00 71.38 86 LEU A N 1
ATOM 683 C CA . LEU A 1 86 ? -12.151 1.206 16.906 1.00 71.38 86 LEU A CA 1
ATOM 684 C C . LEU A 1 86 ? -11.744 2.444 16.107 1.00 71.38 86 LEU A C 1
ATOM 686 O O . LEU A 1 86 ? -10.614 2.478 15.647 1.00 71.38 86 LEU A O 1
ATOM 690 N N . ASP A 1 87 ? -12.591 3.470 16.035 1.00 68.06 87 ASP A N 1
ATOM 691 C CA . ASP A 1 87 ? -12.281 4.717 15.324 1.00 68.06 87 ASP A CA 1
ATOM 692 C C . ASP A 1 87 ? -11.182 5.529 16.027 1.00 68.06 87 ASP A C 1
ATOM 694 O O . ASP A 1 87 ? -10.333 6.142 15.387 1.00 68.06 87 ASP A O 1
ATOM 698 N N . GLU A 1 88 ? -11.149 5.507 17.362 1.00 69.81 88 GLU A N 1
ATOM 699 C CA . GLU A 1 88 ? -10.098 6.161 18.151 1.00 69.81 88 GLU A CA 1
ATOM 700 C C . GLU A 1 88 ? -8.771 5.414 18.036 1.00 69.81 88 GLU A C 1
ATOM 702 O O . GLU A 1 88 ? -7.711 6.028 17.924 1.00 69.81 88 GLU A O 1
ATOM 707 N N . LEU A 1 89 ? -8.835 4.080 18.044 1.00 71.06 89 LEU A N 1
ATOM 708 C CA . LEU A 1 89 ? -7.691 3.215 17.802 1.00 71.06 89 LEU A CA 1
ATOM 709 C C . LEU A 1 89 ? -7.185 3.417 16.372 1.00 71.06 89 LEU A C 1
ATOM 711 O O . LEU A 1 89 ? -5.986 3.549 16.168 1.00 71.06 89 LEU A O 1
ATOM 715 N N . GLU A 1 90 ? -8.083 3.519 15.395 1.00 64.06 90 GLU A N 1
ATOM 716 C CA . GLU A 1 90 ? -7.749 3.830 14.011 1.00 64.06 90 GLU A CA 1
ATOM 717 C C . GLU A 1 90 ? -7.056 5.182 13.911 1.00 64.06 90 GLU A C 1
ATOM 719 O O . GLU A 1 90 ? -5.971 5.254 13.346 1.00 64.06 90 GLU A O 1
ATOM 724 N N . ALA A 1 91 ? -7.623 6.237 14.497 1.00 68.31 91 ALA A N 1
ATOM 725 C CA . ALA A 1 91 ? -7.035 7.571 14.482 1.00 68.31 91 ALA A CA 1
ATOM 726 C C . ALA A 1 91 ? -5.652 7.590 15.149 1.00 68.31 91 ALA A C 1
ATOM 728 O O . ALA A 1 91 ? -4.708 8.153 14.594 1.00 68.31 91 ALA A O 1
ATOM 729 N N . TRP A 1 92 ? -5.507 6.937 16.305 1.00 66.50 92 TRP A N 1
ATOM 730 C CA . TRP A 1 92 ? -4.243 6.877 17.033 1.00 66.50 92 TRP A CA 1
ATOM 731 C C . TRP A 1 92 ? -3.173 6.100 16.266 1.00 66.50 92 TRP A C 1
ATOM 733 O O . TRP A 1 92 ? -2.069 6.602 16.053 1.00 66.50 92 TRP A O 1
ATOM 743 N N . VAL A 1 93 ? -3.497 4.904 15.773 1.00 61.81 93 VAL A N 1
ATOM 744 C CA . VAL A 1 93 ? -2.535 4.098 15.017 1.00 61.81 93 VAL A CA 1
ATOM 745 C C . VAL A 1 93 ? -2.254 4.761 13.652 1.00 61.81 93 VAL A C 1
ATOM 747 O O . VAL A 1 93 ? -1.113 4.782 13.196 1.00 61.81 93 VAL A O 1
ATOM 750 N N . THR A 1 94 ? -3.233 5.439 13.042 1.00 57.34 94 THR A N 1
ATOM 751 C CA . THR A 1 94 ? -3.024 6.301 11.862 1.00 57.34 94 THR A CA 1
ATOM 752 C C . THR A 1 94 ? -2.106 7.484 12.161 1.00 57.34 94 THR A C 1
ATOM 754 O O . THR A 1 94 ? -1.489 7.995 11.241 1.00 57.34 94 THR A O 1
ATOM 757 N N . GLN A 1 95 ? -1.918 7.922 13.402 1.00 61.94 95 GLN A N 1
ATOM 758 C CA . GLN A 1 95 ? -0.930 8.959 13.735 1.00 61.94 95 GLN A CA 1
ATOM 759 C C . GLN A 1 95 ? 0.449 8.356 14.056 1.00 61.94 95 GLN A C 1
ATOM 761 O O . GLN A 1 95 ? 1.475 8.909 13.662 1.00 61.94 95 GLN A O 1
ATOM 766 N N . GLU A 1 96 ? 0.488 7.166 14.653 1.00 60.22 96 GLU A N 1
ATOM 767 C CA . GLU A 1 96 ? 1.711 6.497 15.111 1.00 60.22 96 GLU A CA 1
ATOM 768 C C . GLU A 1 96 ? 2.266 5.500 14.082 1.00 60.22 96 GLU A C 1
ATOM 770 O O . GLU A 1 96 ? 2.031 4.292 14.161 1.00 60.22 96 GLU A O 1
ATOM 775 N N . ARG A 1 97 ? 3.058 5.994 13.117 1.00 56.25 97 ARG A N 1
ATOM 776 C CA . ARG A 1 97 ? 3.613 5.201 11.994 1.00 56.25 97 ARG A CA 1
ATOM 777 C C . ARG A 1 97 ? 4.249 3.870 12.418 1.00 56.25 97 ARG A C 1
ATOM 779 O O . ARG A 1 97 ? 4.055 2.865 11.747 1.00 56.25 97 ARG A O 1
ATOM 786 N N . GLN A 1 98 ? 4.971 3.859 13.534 1.00 53.91 98 GLN A N 1
ATOM 787 C CA . GLN A 1 98 ? 5.659 2.679 14.075 1.00 53.91 98 GLN A CA 1
ATOM 788 C C . GLN A 1 98 ? 4.740 1.583 14.637 1.00 53.91 98 GLN A C 1
ATOM 790 O O . GLN A 1 98 ? 5.176 0.445 14.777 1.00 53.91 98 GLN A O 1
ATOM 795 N N . LEU A 1 99 ? 3.488 1.907 14.971 1.00 52.84 99 LEU A N 1
ATOM 796 C CA . LEU A 1 99 ? 2.535 0.961 15.560 1.00 52.84 99 LEU A CA 1
ATOM 797 C C . LEU A 1 99 ? 1.581 0.365 14.517 1.00 52.84 99 LEU A C 1
ATOM 799 O O . LEU A 1 99 ? 0.918 -0.634 14.791 1.00 52.84 99 LEU A O 1
ATOM 803 N N . ARG A 1 100 ? 1.525 0.943 13.312 1.00 56.41 100 ARG A N 1
ATOM 804 C CA . ARG A 1 100 ? 0.580 0.556 12.255 1.00 56.41 100 ARG A CA 1
ATOM 805 C C . ARG A 1 100 ? 0.679 -0.913 11.866 1.00 56.41 100 ARG A C 1
ATOM 807 O O . ARG A 1 100 ? -0.338 -1.598 11.836 1.00 56.41 100 ARG A O 1
ATOM 814 N N . THR A 1 101 ? 1.889 -1.421 11.696 1.00 51.91 101 THR A N 1
ATOM 815 C CA . THR A 1 101 ? 2.155 -2.820 11.321 1.00 51.91 101 THR A CA 1
ATOM 816 C C . THR A 1 101 ? 1.629 -3.857 12.297 1.00 51.91 101 THR A C 1
ATOM 818 O O . THR A 1 101 ? 1.252 -4.955 11.896 1.00 51.91 101 THR A O 1
ATOM 821 N N . LEU A 1 102 ? 1.604 -3.520 13.585 1.00 51.94 102 LEU A N 1
ATOM 822 C CA . LEU A 1 102 ? 1.218 -4.442 14.649 1.00 51.94 102 LEU A CA 1
ATOM 823 C C . LEU A 1 102 ? -0.304 -4.582 14.751 1.00 51.94 102 LEU A C 1
ATOM 825 O O . LEU A 1 102 ? -0.812 -5.642 15.117 1.00 51.94 102 LEU A O 1
ATOM 829 N N . TYR A 1 103 ? -1.035 -3.513 14.432 1.00 52.50 103 TYR A N 1
ATOM 830 C CA . TYR A 1 103 ? -2.460 -3.411 14.731 1.00 52.50 103 TYR A CA 1
ATOM 831 C C . TYR A 1 103 ? -3.345 -3.419 13.480 1.00 52.50 103 TYR A C 1
ATOM 833 O O . TYR A 1 103 ? -4.434 -3.988 13.531 1.00 52.50 103 TYR A O 1
ATOM 841 N N . PHE A 1 104 ? -2.894 -2.879 12.343 1.00 56.00 104 PHE A N 1
ATOM 842 C CA . PHE A 1 104 ? -3.733 -2.775 11.143 1.00 56.00 104 PHE A CA 1
ATOM 843 C C . PHE A 1 104 ? -4.155 -4.128 10.552 1.00 56.00 104 PHE A C 1
ATOM 845 O O . PHE A 1 104 ? -5.357 -4.293 10.353 1.00 56.00 104 PHE A O 1
ATOM 852 N N . PRO A 1 105 ? -3.264 -5.123 10.350 1.00 52.88 105 PRO A N 1
ATOM 853 C CA . PRO A 1 105 ? -3.667 -6.426 9.804 1.00 52.88 105 PRO A CA 1
ATOM 854 C C . PRO A 1 105 ? -4.652 -7.187 10.705 1.00 52.88 105 PRO A C 1
ATOM 856 O O . PRO A 1 105 ? -5.437 -8.006 10.234 1.00 52.88 105 PRO A O 1
ATOM 859 N N . THR A 1 106 ? -4.598 -6.922 12.014 1.00 50.88 106 THR A N 1
ATOM 860 C CA . THR A 1 106 ? -5.410 -7.602 13.033 1.00 50.88 106 THR A CA 1
ATOM 861 C C . THR A 1 106 ? -6.787 -6.954 13.207 1.00 50.88 106 THR A C 1
ATOM 863 O O . THR A 1 106 ? -7.741 -7.632 13.585 1.00 50.88 106 THR A O 1
ATOM 866 N N . ILE A 1 107 ? -6.900 -5.646 12.951 1.00 52.66 107 ILE A N 1
ATOM 867 C CA . ILE A 1 107 ? -8.117 -4.851 13.185 1.00 52.66 107 ILE A CA 1
ATOM 868 C C . ILE A 1 107 ? -8.895 -4.605 11.885 1.00 52.66 107 ILE A C 1
ATOM 870 O O . ILE A 1 107 ? -10.128 -4.565 11.897 1.00 52.66 107 ILE A O 1
ATOM 874 N N . PHE A 1 108 ? -8.197 -4.461 10.759 1.00 54.31 108 PHE A N 1
ATOM 875 C CA . PHE A 1 108 ? -8.782 -4.104 9.472 1.00 54.31 108 PHE A CA 1
ATOM 876 C C . PHE A 1 108 ? -8.494 -5.190 8.439 1.00 54.31 108 PHE A C 1
ATOM 878 O O . PHE A 1 108 ? -7.369 -5.656 8.289 1.00 54.31 108 PHE A O 1
ATOM 885 N N . SER A 1 109 ? -9.531 -5.611 7.713 1.00 52.12 109 SER A N 1
ATOM 886 C CA . SER A 1 109 ? -9.358 -6.608 6.656 1.00 52.12 109 SER A CA 1
ATOM 887 C C . SER A 1 109 ? -8.506 -6.052 5.500 1.00 52.12 109 SER A C 1
ATOM 889 O O . SER A 1 109 ? -8.584 -4.848 5.233 1.00 52.12 109 SER A O 1
ATOM 891 N N . PRO A 1 110 ? -7.793 -6.910 4.742 1.00 53.56 110 PRO A N 1
ATOM 892 C CA . PRO A 1 110 ? -7.031 -6.500 3.557 1.00 53.56 110 PRO A CA 1
ATOM 893 C C . PRO A 1 110 ? -7.850 -5.721 2.515 1.00 53.56 110 PRO A C 1
ATOM 895 O O . PRO A 1 110 ? -7.293 -4.942 1.757 1.00 53.56 110 PRO A O 1
ATOM 898 N N . ALA A 1 111 ? -9.178 -5.886 2.479 1.00 58.47 111 ALA A N 1
ATOM 899 C CA . ALA A 1 111 ? -10.042 -5.167 1.541 1.00 58.47 111 ALA A CA 1
ATOM 900 C C . ALA A 1 111 ? -10.137 -3.654 1.824 1.00 58.47 111 ALA A C 1
ATOM 902 O O . ALA A 1 111 ? -10.454 -2.882 0.922 1.00 58.47 111 ALA A O 1
ATOM 903 N N . ARG A 1 112 ? -9.849 -3.213 3.057 1.00 72.50 112 ARG A N 1
ATOM 904 C CA . ARG A 1 112 ? -9.989 -1.803 3.450 1.00 72.50 112 ARG A CA 1
ATOM 905 C C . ARG A 1 112 ? -8.854 -0.934 2.905 1.00 72.50 112 ARG A C 1
ATOM 907 O O . ARG A 1 112 ? -9.118 0.165 2.428 1.00 72.50 112 ARG A O 1
ATOM 914 N N . PHE A 1 113 ? -7.625 -1.444 2.927 1.00 75.56 113 PHE A N 1
ATOM 915 C CA . PHE A 1 113 ? -6.440 -0.803 2.354 1.00 75.56 113 PHE A CA 1
ATOM 916 C C . PHE A 1 113 ? -5.926 -1.698 1.238 1.00 75.56 113 PHE A C 1
ATOM 918 O O . PHE A 1 113 ? -5.256 -2.693 1.505 1.00 75.56 113 PHE A O 1
ATOM 925 N N . ASN A 1 114 ? -6.309 -1.386 0.003 1.00 85.19 114 ASN A N 1
ATOM 926 C CA . ASN A 1 114 ? -5.991 -2.227 -1.137 1.00 85.19 114 ASN A CA 1
ATOM 927 C C . ASN A 1 114 ? -5.561 -1.371 -2.324 1.00 85.19 114 ASN A C 1
ATOM 929 O O . ASN A 1 114 ? -6.287 -0.474 -2.761 1.00 85.19 114 ASN A O 1
ATOM 933 N N . LEU A 1 115 ? -4.378 -1.663 -2.853 1.00 91.69 115 LEU A N 1
ATOM 934 C CA . LEU A 1 115 ? -3.797 -0.956 -3.980 1.00 91.69 115 LEU A CA 1
ATOM 935 C C . LEU A 1 115 ? -3.664 -1.900 -5.172 1.00 91.69 115 LEU A C 1
ATOM 937 O O . LEU A 1 115 ? -3.062 -2.968 -5.082 1.00 91.69 115 LEU A O 1
ATOM 941 N N . ALA A 1 116 ? -4.186 -1.467 -6.314 1.00 94.75 116 ALA A N 1
ATOM 942 C CA . ALA A 1 116 ? -3.937 -2.095 -7.599 1.00 94.75 116 ALA A CA 1
ATOM 943 C C . ALA A 1 116 ? -2.763 -1.392 -8.287 1.00 94.75 116 ALA A C 1
ATOM 945 O O . ALA A 1 116 ? -2.717 -0.162 -8.382 1.00 94.75 116 ALA A O 1
ATOM 946 N N . LEU A 1 117 ? -1.814 -2.184 -8.780 1.00 96.50 117 LEU A N 1
ATOM 947 C CA . LEU A 1 117 ? -0.636 -1.695 -9.486 1.00 96.50 117 LEU A CA 1
ATOM 948 C C . LEU A 1 117 ? -0.796 -1.930 -10.986 1.00 96.50 117 LEU A C 1
ATOM 950 O O . LEU A 1 117 ? -1.215 -3.005 -11.414 1.00 96.50 117 LEU A O 1
ATOM 954 N N . LYS A 1 118 ? -0.408 -0.942 -11.790 1.00 96.69 118 LYS A N 1
ATOM 955 C CA . LYS A 1 118 ? -0.281 -1.078 -13.242 1.00 96.69 118 LYS A CA 1
ATOM 956 C C . LYS A 1 118 ? 1.030 -0.462 -13.697 1.00 96.69 118 LYS A C 1
ATOM 958 O O . LYS A 1 118 ? 1.359 0.651 -13.302 1.00 96.69 118 LYS A O 1
ATOM 963 N N . LEU A 1 119 ? 1.750 -1.174 -14.552 1.00 94.06 119 LEU A N 1
ATOM 964 C CA . LEU A 1 119 ? 3.018 -0.729 -15.111 1.00 94.06 119 LEU A CA 1
ATOM 965 C C . LEU A 1 119 ? 2.900 -0.636 -16.631 1.00 94.06 119 LEU A C 1
ATOM 967 O O . LEU A 1 119 ? 2.374 -1.550 -17.263 1.00 94.06 119 LEU A O 1
ATOM 971 N N . ALA A 1 120 ? 3.365 0.465 -17.213 1.00 93.38 120 ALA A N 1
ATOM 972 C CA . ALA A 1 120 ? 3.350 0.666 -18.657 1.00 93.38 120 ALA A CA 1
ATOM 973 C C . ALA A 1 120 ? 4.552 1.505 -19.118 1.00 93.38 120 ALA A C 1
ATOM 975 O O . ALA A 1 120 ? 4.983 2.408 -18.395 1.00 93.38 120 ALA A O 1
ATOM 976 N N . PRO A 1 121 ? 5.097 1.249 -20.319 1.00 90.69 121 PRO A N 1
ATOM 977 C CA . PRO A 1 121 ? 6.038 2.166 -20.945 1.00 90.69 121 PRO A CA 1
ATOM 978 C C . PRO A 1 121 ? 5.322 3.457 -21.373 1.00 90.69 121 PRO A C 1
ATOM 980 O O . PRO A 1 121 ? 4.138 3.454 -21.709 1.00 90.69 121 PRO A O 1
ATOM 983 N N . GLY A 1 122 ? 6.055 4.563 -21.389 1.00 87.06 122 GLY A N 1
ATOM 984 C CA . GLY A 1 122 ? 5.572 5.867 -21.830 1.00 87.06 122 GLY A CA 1
ATOM 985 C C . GLY A 1 122 ? 6.715 6.778 -22.269 1.00 87.06 122 GLY A C 1
ATOM 986 O O . GLY A 1 122 ? 7.872 6.361 -22.364 1.00 87.06 122 GLY A O 1
ATOM 987 N N . CYS A 1 123 ? 6.401 8.048 -22.513 1.00 80.75 123 CYS A N 1
ATOM 988 C CA . CYS A 1 123 ? 7.388 9.073 -22.829 1.00 80.75 123 CYS A CA 1
ATOM 989 C C . CYS A 1 123 ? 7.117 10.374 -22.066 1.00 80.75 123 CYS A C 1
ATOM 991 O O . CYS A 1 123 ? 5.980 10.699 -21.722 1.00 80.75 123 CYS A O 1
ATOM 993 N N . THR A 1 124 ? 8.185 11.116 -21.787 1.00 74.88 124 THR A N 1
ATOM 994 C CA . THR A 1 124 ? 8.106 12.518 -21.372 1.00 74.88 124 THR A CA 1
ATOM 995 C C . THR A 1 124 ? 7.878 13.402 -22.590 1.00 74.88 124 THR A C 1
ATOM 997 O O . THR A 1 124 ? 8.156 12.991 -23.718 1.00 74.88 124 THR A O 1
ATOM 1000 N N . TYR A 1 125 ? 7.428 14.635 -22.363 1.00 72.38 125 TYR A N 1
ATOM 1001 C CA . TYR A 1 125 ? 7.222 15.620 -23.418 1.00 72.38 125 TYR A CA 1
ATOM 1002 C C . TYR A 1 125 ? 8.012 16.897 -23.127 1.00 72.38 125 TYR A C 1
ATOM 1004 O O . TYR A 1 125 ? 8.024 17.373 -21.992 1.00 72.38 125 TYR A O 1
ATOM 1012 N N . LYS A 1 126 ? 8.655 17.464 -24.151 1.00 71.69 126 LYS A N 1
ATOM 1013 C CA . LYS A 1 126 ? 9.321 18.773 -24.094 1.00 71.69 126 LYS A CA 1
ATOM 1014 C C . LYS A 1 126 ? 8.529 19.799 -24.895 1.00 71.69 126 LYS A C 1
ATOM 1016 O O . LYS A 1 126 ? 8.066 19.499 -25.995 1.00 71.69 126 LYS A O 1
ATOM 1021 N N . GLN A 1 127 ? 8.399 21.005 -24.353 1.00 72.25 127 GLN A N 1
ATOM 1022 C CA . GLN A 1 127 ? 7.794 22.125 -25.068 1.00 72.25 127 GLN A CA 1
ATOM 1023 C C . GLN A 1 127 ? 8.756 22.613 -26.162 1.00 72.25 127 GLN A C 1
ATOM 1025 O O . GLN A 1 127 ? 9.930 22.862 -25.883 1.00 72.25 127 GLN A O 1
ATOM 1030 N N . ILE A 1 128 ? 8.271 22.713 -27.400 1.00 70.94 128 ILE A N 1
ATOM 1031 C CA . ILE A 1 128 ? 9.086 22.997 -28.592 1.00 70.94 128 ILE A CA 1
ATOM 1032 C C . ILE A 1 128 ? 9.098 24.495 -28.911 1.00 70.94 128 ILE A C 1
ATOM 1034 O O . ILE A 1 128 ? 10.139 25.036 -29.279 1.00 70.94 128 ILE A O 1
ATOM 1038 N N . SER A 1 129 ? 7.972 25.186 -28.729 1.00 63.94 129 SER A N 1
ATOM 1039 C CA . SER A 1 129 ? 7.808 26.594 -29.095 1.00 63.94 129 SER A CA 1
ATOM 1040 C C . SER A 1 129 ? 7.408 27.450 -27.888 1.00 63.94 129 SER A C 1
ATOM 1042 O O . SER A 1 129 ? 6.576 27.080 -27.055 1.00 63.94 129 SER A O 1
ATOM 1044 N N . ARG A 1 130 ? 8.053 28.617 -27.772 1.00 56.75 130 ARG A N 1
ATOM 1045 C CA . ARG A 1 130 ? 7.789 29.630 -26.733 1.00 56.75 130 ARG A CA 1
ATOM 1046 C C . ARG A 1 130 ? 7.388 30.991 -27.319 1.00 56.75 130 ARG A C 1
ATOM 1048 O O . ARG A 1 130 ? 7.267 31.939 -26.555 1.00 56.75 130 ARG A O 1
ATOM 1055 N N . TRP A 1 131 ? 7.242 31.098 -28.645 1.00 53.84 131 TRP A N 1
ATOM 1056 C CA . TRP A 1 131 ? 7.309 32.389 -29.344 1.00 53.84 131 TRP A CA 1
ATOM 1057 C C . TRP A 1 131 ? 6.218 32.692 -30.370 1.00 53.84 131 TRP A C 1
ATOM 1059 O O . TRP A 1 131 ? 6.268 33.776 -30.938 1.00 53.84 131 TRP A O 1
ATOM 1069 N N . GLU A 1 132 ? 5.213 31.843 -30.579 1.00 46.50 132 GLU A N 1
ATOM 1070 C CA . GLU A 1 132 ? 4.090 32.213 -31.452 1.00 46.50 132 GLU A CA 1
ATOM 1071 C C . GLU A 1 132 ? 2.755 31.855 -30.802 1.00 46.50 132 GLU A C 1
ATOM 1073 O O . GLU A 1 132 ? 2.607 30.833 -30.135 1.00 46.50 132 GLU A O 1
ATOM 1078 N N . SER A 1 133 ? 1.829 32.799 -30.911 1.00 50.47 133 SER A N 1
ATOM 1079 C CA . SER A 1 133 ? 0.677 33.017 -30.042 1.00 50.47 133 SER A CA 1
ATOM 1080 C C . SER A 1 133 ? -0.495 32.047 -30.226 1.00 50.47 133 SER A C 1
ATOM 1082 O O . SER A 1 133 ? -1.619 32.448 -29.958 1.00 50.47 133 SER A O 1
ATOM 1084 N N . ASP A 1 134 ? -0.267 30.793 -30.618 1.00 53.25 134 ASP A N 1
ATOM 1085 C CA . ASP A 1 134 ? -1.327 29.781 -30.712 1.00 53.25 134 ASP A CA 1
ATOM 1086 C C . ASP A 1 134 ? -0.793 28.379 -30.377 1.00 53.25 134 ASP A C 1
ATOM 1088 O O . ASP A 1 134 ? -0.190 27.704 -31.202 1.00 53.25 134 ASP A O 1
ATOM 1092 N N . GLY A 1 135 ? -1.054 27.933 -29.143 1.00 55.34 135 GLY A N 1
ATOM 1093 C CA . GLY A 1 135 ? -0.837 26.553 -28.699 1.00 55.34 135 GLY A CA 1
ATOM 1094 C C . GLY A 1 135 ? 0.613 26.207 -28.345 1.00 55.34 135 GLY A C 1
ATOM 1095 O O . GLY A 1 135 ? 1.527 26.288 -29.156 1.00 55.34 135 GLY A O 1
ATOM 1096 N N . ALA A 1 136 ? 0.843 25.758 -27.110 1.00 57.88 136 ALA A N 1
ATOM 1097 C CA . ALA A 1 136 ? 2.121 25.144 -26.767 1.00 57.88 136 ALA A CA 1
ATOM 1098 C C . ALA A 1 136 ? 2.245 23.797 -27.502 1.00 57.88 136 ALA A C 1
ATOM 1100 O O . ALA A 1 136 ? 1.507 22.858 -27.202 1.00 57.88 136 ALA A O 1
ATOM 1101 N N . GLU A 1 137 ? 3.177 23.694 -28.450 1.00 66.81 137 GLU A N 1
ATOM 1102 C CA . GLU A 1 137 ? 3.510 22.418 -29.086 1.00 66.81 137 GLU A CA 1
ATOM 1103 C C . GLU A 1 137 ? 4.489 21.623 -28.216 1.00 66.81 137 GLU A C 1
ATOM 1105 O O . GLU A 1 137 ? 5.503 22.143 -27.735 1.00 66.81 137 GLU A O 1
ATOM 1110 N N . TYR A 1 138 ? 4.195 20.336 -28.031 1.00 69.50 138 TYR A N 1
ATOM 1111 C CA . TYR A 1 138 ? 4.996 19.403 -27.246 1.00 69.50 138 TYR A CA 1
ATOM 1112 C C . TYR A 1 138 ? 5.483 18.248 -28.128 1.00 69.50 138 TYR A C 1
ATOM 1114 O O . TYR A 1 138 ? 4.711 17.697 -28.908 1.00 69.50 138 TYR A O 1
ATOM 1122 N N . SER A 1 139 ? 6.746 17.837 -27.981 1.00 70.25 139 SER A N 1
ATOM 1123 C CA . SER A 1 139 ? 7.290 16.626 -28.628 1.00 70.25 139 SER A CA 1
ATOM 1124 C C . SER A 1 139 ? 7.676 15.581 -27.589 1.00 70.25 139 SER A C 1
ATOM 1126 O O . SER A 1 139 ? 8.121 15.965 -26.503 1.00 70.25 139 SER A O 1
ATOM 1128 N N . PRO A 1 140 ? 7.567 14.277 -27.907 1.00 74.94 140 PRO A N 1
ATOM 1129 C CA . PRO A 1 140 ? 8.182 13.228 -27.104 1.00 74.94 140 PRO A CA 1
ATOM 1130 C C . PRO A 1 140 ? 9.678 13.506 -26.893 1.00 74.94 140 PRO A C 1
ATOM 1132 O O . PRO A 1 140 ? 10.389 13.858 -27.836 1.00 74.94 140 PRO A O 1
ATOM 1135 N N . ASP A 1 141 ? 10.154 13.358 -25.659 1.00 75.81 141 ASP A N 1
ATOM 1136 C CA . ASP A 1 141 ? 11.546 13.623 -25.285 1.00 75.81 141 ASP A CA 1
ATOM 1137 C C . ASP A 1 141 ? 12.269 12.345 -24.849 1.00 75.81 141 ASP A C 1
ATOM 1139 O O . ASP A 1 141 ? 13.204 11.908 -25.519 1.00 75.81 141 ASP A O 1
ATOM 1143 N N . ARG A 1 142 ? 11.846 11.713 -23.745 1.00 77.88 142 ARG A N 1
ATOM 1144 C CA . ARG A 1 142 ? 12.564 10.567 -23.161 1.00 77.88 142 ARG A CA 1
ATOM 1145 C C . ARG A 1 142 ? 11.636 9.411 -22.807 1.00 77.88 142 ARG A C 1
ATOM 1147 O O . ARG A 1 142 ? 10.555 9.654 -22.273 1.00 77.88 142 ARG A O 1
ATOM 1154 N N . PRO A 1 143 ? 12.069 8.157 -23.017 1.00 85.50 143 PRO A N 1
ATOM 1155 C CA . PRO A 1 143 ? 11.310 6.993 -22.587 1.00 85.50 143 PRO A CA 1
ATOM 1156 C C . PRO A 1 143 ? 11.300 6.871 -21.057 1.00 85.50 143 PRO A C 1
ATOM 1158 O O . PRO A 1 143 ? 12.321 7.054 -20.376 1.00 85.50 143 PRO A O 1
ATOM 1161 N N . ILE A 1 144 ? 10.126 6.551 -20.522 1.00 86.31 144 ILE A N 1
ATOM 1162 C CA . ILE A 1 144 ? 9.866 6.377 -19.092 1.00 86.31 144 ILE A CA 1
ATOM 1163 C C . ILE A 1 144 ? 9.055 5.113 -18.847 1.00 86.31 144 ILE A C 1
ATOM 1165 O O . ILE A 1 144 ? 8.316 4.640 -19.706 1.00 86.31 144 ILE A O 1
ATOM 1169 N N . LEU A 1 145 ? 9.183 4.590 -17.637 1.00 89.88 145 LEU A N 1
ATOM 1170 C CA . LEU A 1 145 ? 8.334 3.552 -17.091 1.00 89.88 145 LEU A CA 1
ATOM 1171 C C . LEU A 1 145 ? 7.339 4.209 -16.130 1.00 89.88 145 LEU A C 1
ATOM 1173 O O . LEU A 1 145 ? 7.753 4.839 -15.155 1.00 89.88 145 LEU A O 1
ATOM 1177 N N . CYS A 1 146 ? 6.048 4.083 -16.415 1.00 90.88 146 CYS A N 1
ATOM 1178 C CA . CYS A 1 146 ? 4.964 4.631 -15.609 1.00 90.88 146 CYS A CA 1
ATOM 1179 C C . CYS A 1 146 ? 4.365 3.535 -14.726 1.00 90.88 146 CYS A C 1
ATOM 1181 O O . CYS A 1 146 ? 3.821 2.553 -15.230 1.00 90.88 146 CYS A O 1
ATOM 1183 N N . LEU A 1 147 ? 4.448 3.719 -13.412 1.00 93.00 147 LEU A N 1
ATOM 1184 C CA . LEU A 1 147 ? 3.736 2.946 -12.404 1.00 93.00 147 LEU A CA 1
ATOM 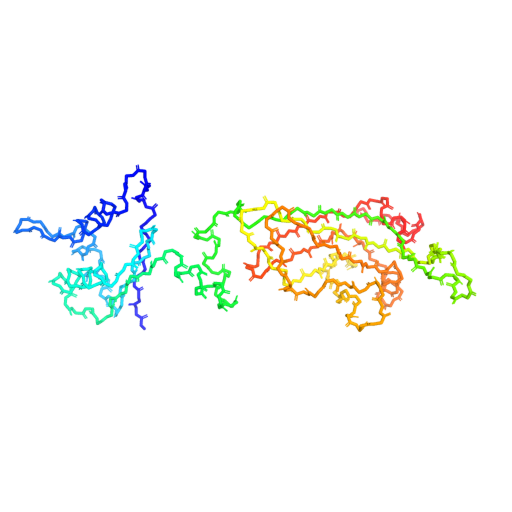1185 C C . LEU A 1 147 ? 2.506 3.736 -11.955 1.00 93.00 147 LEU A C 1
ATOM 1187 O O . LEU A 1 147 ? 2.627 4.743 -11.258 1.00 93.00 147 LEU A O 1
ATOM 1191 N N . THR A 1 148 ? 1.324 3.253 -12.301 1.00 94.56 148 THR A N 1
ATOM 1192 C CA . THR A 1 148 ? 0.067 3.727 -11.729 1.00 94.56 148 THR A CA 1
ATOM 1193 C C . THR A 1 148 ? -0.250 2.911 -10.481 1.00 94.56 148 THR A C 1
ATOM 1195 O O . THR A 1 148 ? -0.332 1.683 -10.533 1.00 94.56 148 THR A O 1
ATOM 1198 N N . VAL A 1 149 ? -0.456 3.601 -9.364 1.00 94.81 149 VAL A N 1
ATOM 1199 C CA . VAL A 1 149 ? -0.919 3.032 -8.099 1.00 94.81 149 VAL A CA 1
ATOM 1200 C C . VAL A 1 149 ? -2.342 3.518 -7.869 1.00 94.81 149 VAL A C 1
ATOM 1202 O O . VAL A 1 149 ? -2.564 4.711 -7.672 1.00 94.81 149 VAL A O 1
ATOM 1205 N N . MET A 1 150 ? -3.310 2.610 -7.933 1.00 95.62 150 MET A N 1
ATOM 1206 C CA . MET A 1 150 ? -4.730 2.914 -7.778 1.00 95.62 150 MET A CA 1
ATOM 1207 C C . MET A 1 150 ? -5.237 2.381 -6.447 1.00 95.62 150 MET A C 1
ATOM 1209 O O . MET A 1 150 ? -5.037 1.209 -6.141 1.00 95.62 150 MET A O 1
ATOM 1213 N N . ASN A 1 151 ? -5.926 3.217 -5.677 1.00 93.94 151 ASN A N 1
ATOM 1214 C CA . ASN A 1 151 ? -6.600 2.760 -4.474 1.00 93.94 151 ASN A CA 1
ATOM 1215 C C . ASN A 1 151 ? -7.950 2.137 -4.839 1.00 93.94 151 ASN A C 1
ATOM 1217 O O . ASN A 1 151 ? -8.879 2.831 -5.255 1.00 93.94 151 ASN A O 1
ATOM 1221 N N . VAL A 1 152 ? -8.028 0.817 -4.693 1.00 93.12 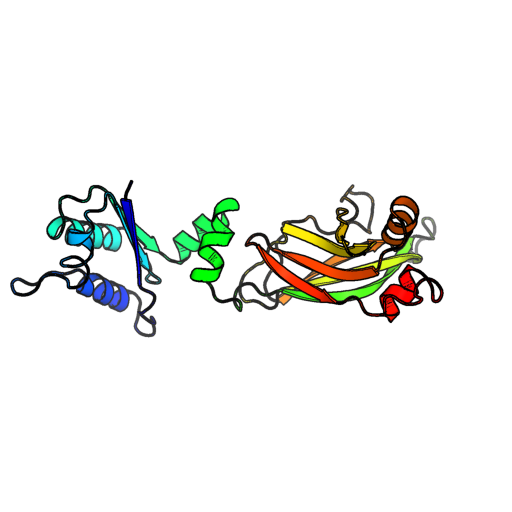152 VAL A N 1
ATOM 1222 C CA . VAL A 1 152 ? -9.232 0.004 -4.918 1.00 93.12 152 VAL A CA 1
ATOM 1223 C C . VAL A 1 152 ? -9.857 -0.470 -3.601 1.00 93.12 152 VAL A C 1
ATOM 1225 O O . VAL A 1 152 ? -10.790 -1.269 -3.618 1.00 93.12 152 VAL A O 1
ATOM 1228 N N . GLY A 1 153 ? -9.325 -0.010 -2.466 1.00 85.88 153 GLY A N 1
ATOM 1229 C CA . GLY A 1 153 ? -9.873 -0.239 -1.136 1.00 85.88 153 GLY A CA 1
ATOM 1230 C C . GLY A 1 153 ? -10.899 0.816 -0.726 1.00 85.88 153 GLY A C 1
ATOM 1231 O O . GLY A 1 153 ? -11.253 1.718 -1.485 1.00 85.88 153 GLY A O 1
ATOM 1232 N N . GLU A 1 154 ? -11.372 0.695 0.511 1.00 81.75 154 GLU A N 1
ATOM 1233 C CA . GLU A 1 154 ? -12.393 1.572 1.100 1.00 81.75 154 GLU A CA 1
ATOM 1234 C C . GLU A 1 154 ? -11.800 2.785 1.836 1.00 81.75 154 GLU A C 1
ATOM 1236 O O . GLU A 1 154 ? -12.493 3.781 2.034 1.00 81.75 154 GLU A O 1
ATOM 1241 N N . ALA A 1 155 ? -10.528 2.722 2.244 1.00 79.88 155 ALA A N 1
ATOM 1242 C CA . ALA A 1 155 ? -9.860 3.762 3.024 1.00 79.88 155 ALA A CA 1
ATOM 1243 C C . ALA A 1 155 ? -8.722 4.438 2.251 1.00 79.88 155 ALA A C 1
ATOM 1245 O O . ALA A 1 155 ? -8.073 3.832 1.397 1.00 79.88 155 ALA A O 1
ATOM 1246 N N . THR A 1 156 ? -8.449 5.705 2.575 1.00 81.56 156 THR A N 1
ATOM 1247 C CA . THR A 1 156 ? -7.320 6.458 2.012 1.00 81.56 156 THR A CA 1
ATOM 1248 C C . THR A 1 156 ? -5.999 5.766 2.328 1.00 81.56 156 THR A C 1
ATOM 1250 O O . THR A 1 156 ? -5.712 5.435 3.478 1.00 81.56 156 THR A O 1
ATOM 1253 N N . SER A 1 157 ? -5.180 5.580 1.296 1.00 85.62 157 SER A N 1
ATOM 1254 C CA . SER A 1 157 ? -3.876 4.932 1.400 1.00 85.62 157 SER A CA 1
ATOM 1255 C C . SER A 1 157 ? -2.752 5.947 1.233 1.00 85.62 157 SER A C 1
ATOM 1257 O O . SER A 1 157 ? -2.884 6.932 0.509 1.00 85.62 157 SER A O 1
ATOM 1259 N N . TYR A 1 158 ? -1.622 5.684 1.881 1.00 85.31 158 TYR A N 1
ATOM 1260 C CA . TYR A 1 158 ? -0.432 6.526 1.816 1.00 85.31 158 TYR A CA 1
ATOM 1261 C C . TYR A 1 158 ? 0.756 5.646 1.479 1.00 85.31 158 TYR A C 1
ATOM 1263 O O . TYR A 1 158 ? 0.975 4.643 2.152 1.00 85.31 158 TYR A O 1
ATOM 1271 N N . LEU A 1 159 ? 1.549 6.011 0.476 1.00 86.62 159 LEU A N 1
ATOM 1272 C CA . LEU A 1 159 ? 2.728 5.220 0.122 1.00 86.62 159 LEU A CA 1
ATOM 1273 C C . LEU A 1 159 ? 3.888 5.502 1.076 1.00 86.62 159 LEU A C 1
ATOM 1275 O O . LEU A 1 159 ? 4.121 6.649 1.465 1.00 86.62 159 LEU A O 1
ATOM 1279 N N . SER A 1 160 ? 4.627 4.458 1.444 1.00 84.06 160 SER A N 1
ATOM 1280 C CA . SER A 1 160 ? 5.860 4.566 2.227 1.00 84.06 160 SER A CA 1
ATOM 1281 C C . SER A 1 160 ? 7.104 4.385 1.366 1.00 84.06 160 SER A C 1
ATOM 1283 O O . SER A 1 160 ? 8.098 5.075 1.595 1.00 84.06 160 SER A O 1
ATOM 1285 N N . SER A 1 161 ? 7.065 3.494 0.371 1.00 86.94 161 SER A N 1
ATOM 1286 C CA . SER A 1 161 ? 8.163 3.319 -0.579 1.00 86.94 161 SER A CA 1
ATOM 1287 C C . SER A 1 161 ? 7.740 2.592 -1.854 1.00 86.94 161 SER A C 1
ATOM 1289 O O . SER A 1 161 ? 6.787 1.818 -1.865 1.00 86.94 161 SER A O 1
ATOM 1291 N N . ILE A 1 162 ? 8.497 2.831 -2.924 1.00 90.69 162 ILE A N 1
ATOM 1292 C CA . ILE A 1 162 ? 8.435 2.086 -4.183 1.00 90.69 162 ILE A CA 1
ATOM 1293 C C . ILE A 1 162 ? 9.855 1.599 -4.466 1.00 90.69 162 ILE A C 1
ATOM 1295 O O . ILE A 1 162 ? 10.803 2.391 -4.408 1.00 90.69 162 ILE A O 1
ATOM 1299 N N . LYS A 1 163 ? 10.020 0.306 -4.741 1.00 91.06 163 LYS A N 1
ATOM 1300 C CA . LYS A 1 163 ? 11.316 -0.304 -5.062 1.00 91.06 163 LYS A CA 1
ATOM 1301 C C . LYS A 1 163 ? 11.167 -1.266 -6.225 1.00 91.06 163 LYS A C 1
ATOM 1303 O O . LYS A 1 163 ? 10.115 -1.866 -6.414 1.00 91.06 163 LYS A O 1
ATOM 1308 N N . PHE A 1 164 ? 12.250 -1.454 -6.958 1.00 92.56 164 PHE A N 1
ATOM 1309 C CA . PHE A 1 164 ? 12.340 -2.491 -7.973 1.00 92.56 164 PHE A CA 1
ATOM 1310 C C . PHE A 1 164 ? 13.182 -3.633 -7.424 1.00 92.56 164 PHE A C 1
ATOM 1312 O O . PHE A 1 164 ? 14.312 -3.419 -6.973 1.00 92.56 164 PHE A O 1
ATOM 1319 N N . LYS A 1 165 ? 12.604 -4.830 -7.424 1.00 92.88 165 LYS A N 1
ATOM 1320 C CA . LYS A 1 165 ? 13.278 -6.057 -7.028 1.00 92.88 165 LYS A CA 1
ATOM 1321 C C . LYS A 1 165 ? 14.106 -6.558 -8.200 1.00 92.88 165 LYS A C 1
ATOM 1323 O O . LYS A 1 165 ? 13.598 -6.690 -9.316 1.00 92.88 165 LYS A O 1
ATOM 1328 N N . ILE A 1 166 ? 15.377 -6.819 -7.930 1.00 91.75 166 ILE A N 1
ATOM 1329 C CA . ILE A 1 166 ? 16.326 -7.298 -8.923 1.00 91.75 166 ILE A CA 1
ATOM 1330 C C . ILE A 1 166 ? 17.051 -8.542 -8.409 1.00 91.75 166 ILE A C 1
ATOM 1332 O O . ILE A 1 166 ? 17.295 -8.677 -7.207 1.00 91.75 166 ILE A O 1
ATOM 1336 N N . TYR A 1 167 ? 17.403 -9.436 -9.325 1.00 89.75 167 TYR A N 1
ATOM 1337 C CA . TYR A 1 167 ? 18.261 -10.585 -9.055 1.00 89.75 167 TYR A CA 1
ATOM 1338 C C . TYR A 1 167 ? 19.604 -10.379 -9.731 1.00 89.75 167 TYR A C 1
ATOM 1340 O O . TYR A 1 167 ? 19.671 -10.125 -10.933 1.00 89.75 167 TYR A O 1
ATOM 1348 N N . GLN A 1 168 ? 20.675 -10.498 -8.963 1.00 86.44 168 GLN A N 1
ATOM 1349 C CA . GLN A 1 168 ? 22.023 -10.309 -9.463 1.00 86.44 168 GLN A CA 1
ATOM 1350 C C . GLN A 1 168 ? 22.946 -11.338 -8.817 1.00 86.44 168 GLN A C 1
ATOM 1352 O O . GLN A 1 168 ? 23.004 -11.424 -7.597 1.00 86.44 168 GLN A O 1
ATOM 1357 N N . GLN A 1 169 ? 23.657 -12.129 -9.630 1.00 83.00 169 GLN A N 1
ATOM 1358 C CA . GLN A 1 169 ? 24.594 -13.160 -9.148 1.00 83.00 169 GLN A CA 1
ATOM 1359 C C . GLN A 1 169 ? 23.974 -14.146 -8.131 1.00 83.00 169 GLN A C 1
ATOM 1361 O O . GLN A 1 169 ? 24.641 -14.610 -7.214 1.00 83.00 169 GLN A O 1
ATOM 1366 N N . GLY A 1 170 ? 22.683 -14.463 -8.282 1.00 79.25 170 GLY A N 1
ATOM 1367 C CA . GLY A 1 170 ? 21.953 -15.338 -7.357 1.00 79.25 170 GLY A CA 1
ATOM 1368 C C . GLY A 1 170 ? 21.461 -14.657 -6.074 1.00 79.25 170 GLY A C 1
ATOM 1369 O O . GLY A 1 170 ? 20.748 -15.286 -5.295 1.00 79.25 170 GLY A O 1
ATOM 1370 N N . GLU A 1 171 ? 21.768 -13.375 -5.864 1.00 86.56 171 GLU A N 1
ATOM 1371 C CA . GLU A 1 171 ? 21.286 -12.594 -4.727 1.00 86.56 171 GLU A CA 1
ATOM 1372 C C . GLU A 1 171 ? 20.099 -11.701 -5.104 1.00 86.56 171 GLU A C 1
ATOM 1374 O O . GLU A 1 171 ? 20.023 -11.138 -6.200 1.00 86.56 171 GLU A O 1
ATOM 1379 N N . VAL A 1 172 ? 19.167 -11.546 -4.161 1.00 86.62 172 VAL A N 1
ATOM 1380 C CA . VAL A 1 172 ? 18.064 -10.588 -4.275 1.00 86.62 172 VAL A CA 1
ATOM 1381 C C . VAL A 1 172 ? 18.522 -9.252 -3.721 1.00 86.62 172 VAL A C 1
ATOM 1383 O O . VAL A 1 172 ? 18.895 -9.148 -2.552 1.00 86.62 172 VAL A O 1
ATOM 1386 N N . SER A 1 173 ? 18.401 -8.205 -4.527 1.00 85.25 173 SER A N 1
ATOM 1387 C CA . SER A 1 173 ? 18.560 -6.836 -4.056 1.00 85.25 173 SER A CA 1
ATOM 1388 C C . SER A 1 173 ? 17.392 -5.962 -4.502 1.00 85.25 173 SER A C 1
ATOM 1390 O O . SER A 1 173 ? 16.553 -6.342 -5.321 1.00 85.25 173 SER A O 1
ATOM 1392 N N . TYR A 1 174 ? 17.292 -4.786 -3.892 1.00 83.06 174 TYR A N 1
ATOM 1393 C CA . TYR A 1 174 ? 16.277 -3.800 -4.229 1.00 83.06 174 TYR A CA 1
ATOM 1394 C C . TYR A 1 174 ? 16.984 -2.527 -4.637 1.00 83.06 174 TYR A C 1
ATOM 1396 O O . TYR A 1 174 ? 17.686 -1.921 -3.821 1.00 83.06 174 TYR A O 1
ATOM 1404 N N . PHE A 1 175 ? 16.769 -2.088 -5.871 1.00 77.88 175 PHE A N 1
ATOM 1405 C CA . PHE A 1 175 ? 17.237 -0.775 -6.268 1.00 77.88 175 PHE A CA 1
ATOM 1406 C C . PHE A 1 175 ? 16.131 0.247 -5.966 1.00 77.88 175 PHE A C 1
ATOM 1408 O O . PHE A 1 175 ? 14.973 0.117 -6.375 1.00 77.88 175 PHE A O 1
ATOM 1415 N N . MET A 1 176 ? 16.496 1.248 -5.163 1.00 64.88 176 MET A N 1
ATOM 1416 C CA . MET A 1 176 ? 15.628 2.345 -4.754 1.00 64.88 176 MET A CA 1
ATOM 1417 C C . MET A 1 176 ? 16.198 3.630 -5.329 1.00 64.88 176 MET A C 1
ATOM 1419 O O . MET A 1 176 ? 17.317 4.028 -5.001 1.00 64.88 176 MET A O 1
ATOM 1423 N N . LYS A 1 177 ? 15.417 4.326 -6.145 1.00 58.00 177 LYS A N 1
ATOM 1424 C CA . LYS A 1 177 ? 15.653 5.747 -6.345 1.00 58.00 177 LYS A CA 1
ATOM 1425 C C . LYS A 1 177 ? 14.330 6.459 -6.235 1.00 58.00 177 LYS A C 1
ATOM 1427 O O . LYS A 1 177 ? 13.366 6.070 -6.891 1.00 58.00 177 LYS A O 1
ATOM 1432 N N . SER A 1 178 ? 14.309 7.468 -5.362 1.00 51.94 178 SER A N 1
ATOM 1433 C CA . SER A 1 178 ? 13.171 8.364 -5.243 1.00 51.94 178 SER A CA 1
ATOM 1434 C C . SER A 1 178 ? 12.753 8.781 -6.653 1.00 51.94 178 SER A C 1
ATOM 1436 O O . SER A 1 178 ? 13.628 9.132 -7.459 1.00 51.94 178 SER A O 1
ATOM 1438 N N . PRO A 1 179 ? 11.448 8.753 -6.948 1.00 55.50 179 PRO A N 1
ATOM 1439 C CA . PRO A 1 179 ? 10.915 9.409 -8.127 1.00 55.50 179 PRO A CA 1
ATOM 1440 C C . PRO A 1 179 ? 11.507 10.834 -8.211 1.00 55.50 179 PRO A C 1
ATOM 1442 O O . PRO A 1 179 ? 11.742 11.436 -7.157 1.00 55.50 179 PRO A O 1
ATOM 1445 N N . ILE A 1 180 ? 11.829 11.330 -9.419 1.00 55.34 180 ILE A N 1
ATOM 1446 C CA . ILE A 1 180 ? 12.478 12.643 -9.658 1.00 55.34 180 ILE A CA 1
ATOM 1447 C C . ILE A 1 180 ? 11.936 13.680 -8.652 1.00 55.34 180 ILE A C 1
ATOM 1449 O O . ILE A 1 180 ? 10.720 13.896 -8.645 1.00 55.34 180 ILE A O 1
ATOM 1453 N N . PRO A 1 181 ? 12.776 14.255 -7.763 1.00 47.81 181 PRO A N 1
ATOM 1454 C CA . PRO A 1 181 ? 12.290 15.133 -6.707 1.00 47.81 181 PRO A CA 1
ATOM 1455 C C . PRO A 1 181 ? 11.587 16.352 -7.303 1.00 47.81 181 PRO A C 1
ATOM 1457 O O . PRO A 1 181 ? 12.033 16.907 -8.307 1.00 47.81 181 PRO A O 1
ATOM 1460 N N . SER A 1 182 ? 10.492 16.758 -6.656 1.00 45.50 182 SER A N 1
ATOM 1461 C CA . SER A 1 182 ? 9.627 17.876 -7.036 1.00 45.50 182 SER A CA 1
ATOM 1462 C C . SER A 1 182 ? 10.329 19.232 -6.858 1.00 45.50 182 SER A C 1
ATOM 1464 O O . SER A 1 182 ? 9.948 20.041 -6.009 1.00 45.50 182 SER A O 1
ATOM 1466 N N . ASN A 1 183 ? 11.382 19.503 -7.618 1.00 43.03 183 ASN A N 1
ATOM 1467 C CA . ASN A 1 183 ? 11.854 20.870 -7.766 1.00 43.03 183 ASN A CA 1
ATOM 1468 C C . ASN A 1 183 ? 10.887 21.532 -8.757 1.00 43.03 183 ASN A C 1
ATOM 1470 O O . ASN A 1 183 ? 10.709 21.034 -9.864 1.00 43.03 183 ASN A O 1
ATOM 1474 N N . GLN A 1 184 ? 10.212 22.596 -8.313 1.00 43.62 184 GLN A N 1
ATOM 1475 C CA . GLN A 1 184 ? 8.977 23.199 -8.859 1.00 43.62 184 GLN A CA 1
ATOM 1476 C C . GLN A 1 184 ? 9.043 23.750 -10.306 1.00 43.62 184 GLN A C 1
ATOM 1478 O O . GLN A 1 184 ? 8.224 24.578 -10.689 1.00 43.62 184 GLN A O 1
ATOM 1483 N N . ILE A 1 185 ? 10.010 23.322 -11.116 1.00 43.81 185 ILE A N 1
ATOM 1484 C CA . ILE A 1 185 ? 10.224 23.773 -12.496 1.00 43.81 185 ILE A CA 1
ATOM 1485 C C . ILE A 1 185 ? 10.116 22.597 -13.489 1.00 43.81 185 ILE A C 1
ATOM 1487 O O . ILE A 1 185 ? 10.083 22.822 -14.695 1.00 43.81 185 ILE A O 1
ATOM 1491 N N . ASP A 1 186 ? 10.006 21.348 -13.015 1.00 47.44 186 ASP A N 1
ATOM 1492 C CA . ASP A 1 186 ? 9.867 20.179 -13.890 1.00 47.44 186 ASP A CA 1
ATOM 1493 C C . ASP A 1 186 ? 8.398 19.695 -13.979 1.00 47.44 186 ASP A C 1
ATOM 1495 O O . ASP A 1 186 ? 7.861 19.203 -12.980 1.00 47.44 186 ASP A O 1
ATOM 1499 N N . PRO A 1 187 ? 7.730 19.782 -15.150 1.00 47.81 187 PRO A N 1
ATOM 1500 C CA . PRO A 1 187 ? 6.391 19.217 -15.370 1.00 47.81 187 PRO A CA 1
ATOM 1501 C C . PRO A 1 187 ? 6.342 17.678 -15.261 1.00 47.81 187 PRO A C 1
ATOM 1503 O O . PRO A 1 187 ? 5.264 17.089 -15.319 1.00 47.81 187 PRO A O 1
ATOM 1506 N N . LEU A 1 188 ? 7.493 17.019 -15.089 1.00 55.03 188 LEU A N 1
ATOM 1507 C CA . LEU A 1 188 ? 7.655 15.575 -14.901 1.00 55.03 188 LEU A CA 1
ATOM 1508 C C . LEU A 1 188 ? 7.824 15.171 -13.428 1.00 55.03 188 LEU A C 1
ATOM 1510 O O . LEU A 1 188 ? 8.180 14.023 -13.145 1.00 55.03 188 LEU A O 1
ATOM 1514 N N . ALA A 1 189 ? 7.595 16.095 -12.489 1.00 63.84 189 ALA A N 1
ATOM 1515 C CA . ALA A 1 189 ? 7.697 15.807 -11.068 1.00 63.84 189 ALA A CA 1
ATOM 1516 C C . ALA A 1 189 ? 6.740 14.678 -10.668 1.00 63.84 189 ALA A C 1
ATOM 1518 O O . ALA A 1 189 ? 5.561 14.648 -11.026 1.00 63.84 189 ALA A O 1
ATOM 1519 N N . ASN A 1 190 ? 7.280 13.734 -9.912 1.00 74.81 190 ASN A N 1
ATOM 1520 C CA . ASN A 1 190 ? 6.490 12.664 -9.341 1.00 74.81 190 ASN A CA 1
ATOM 1521 C C . ASN A 1 190 ? 5.751 13.139 -8.085 1.00 74.81 190 ASN A C 1
ATOM 1523 O O . ASN A 1 190 ? 6.256 14.039 -7.402 1.00 74.81 190 ASN A O 1
ATOM 1527 N N . PRO A 1 191 ? 4.612 12.509 -7.744 1.00 77.81 191 PRO A N 1
ATOM 1528 C CA . PRO A 1 191 ? 3.957 12.721 -6.460 1.00 77.81 191 PRO A CA 1
ATOM 1529 C C . PRO A 1 191 ? 4.945 12.510 -5.312 1.00 77.81 191 PRO A C 1
ATOM 1531 O O . PRO A 1 191 ? 5.836 11.647 -5.389 1.00 77.81 191 PRO A O 1
ATOM 1534 N N . LYS A 1 192 ? 4.795 13.275 -4.229 1.00 76.88 192 LYS A N 1
ATOM 1535 C CA . LYS A 1 192 ? 5.617 13.040 -3.039 1.00 76.88 192 LYS A CA 1
ATOM 1536 C C . LYS A 1 192 ? 5.160 11.752 -2.365 1.00 76.88 192 LYS A C 1
ATOM 1538 O O . LYS A 1 192 ? 3.971 11.501 -2.185 1.00 76.88 192 LYS A O 1
ATOM 1543 N N . ILE A 1 193 ? 6.122 10.934 -1.945 1.00 81.38 193 ILE A N 1
ATOM 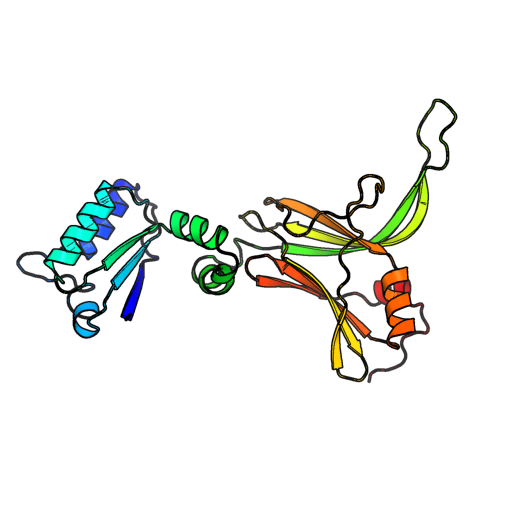1544 C CA . ILE A 1 193 ? 5.827 9.763 -1.116 1.00 81.38 193 ILE A CA 1
ATOM 1545 C C . ILE A 1 193 ? 5.137 10.228 0.171 1.00 81.38 193 ILE A C 1
ATOM 1547 O O . ILE A 1 193 ? 5.599 11.157 0.833 1.00 81.38 193 ILE A O 1
ATOM 1551 N N . GLY A 1 194 ? 4.033 9.565 0.512 1.00 75.38 194 GLY A N 1
ATOM 1552 C CA . GLY A 1 194 ? 3.176 9.918 1.639 1.00 75.38 194 GLY A CA 1
ATOM 1553 C C . GLY A 1 194 ? 2.043 10.891 1.313 1.00 75.38 194 GLY A C 1
ATOM 1554 O O . GLY A 1 194 ? 1.301 11.238 2.226 1.00 75.38 194 GLY A O 1
ATOM 1555 N N . GLU A 1 195 ? 1.868 11.307 0.056 1.00 82.81 195 GLU A N 1
ATOM 1556 C CA . GLU A 1 195 ? 0.633 11.974 -0.373 1.00 82.81 195 GLU A CA 1
ATOM 1557 C C . GLU A 1 195 ? -0.567 11.006 -0.321 1.00 82.81 195 GLU A C 1
ATOM 1559 O O . GLU A 1 195 ? -0.398 9.801 -0.553 1.00 82.81 195 GLU A O 1
ATOM 1564 N N . PRO A 1 196 ? -1.771 11.506 0.023 1.00 81.81 196 PRO A N 1
ATOM 1565 C CA . PRO A 1 196 ? -2.969 10.680 0.120 1.00 81.81 196 PRO A CA 1
ATOM 1566 C C . PRO A 1 196 ? -3.424 10.182 -1.255 1.00 81.81 196 PRO A C 1
ATOM 1568 O O . PRO A 1 196 ? -3.541 10.955 -2.205 1.00 81.81 196 PRO A O 1
ATOM 1571 N N . ILE A 1 197 ? -3.769 8.897 -1.329 1.00 88.00 197 ILE A N 1
ATOM 1572 C CA . ILE A 1 197 ? -4.482 8.291 -2.456 1.00 88.00 197 ILE A CA 1
ATOM 1573 C C . ILE A 1 197 ? -5.867 7.891 -1.949 1.00 88.00 197 ILE A C 1
ATOM 1575 O O . ILE A 1 197 ? -6.027 6.869 -1.279 1.00 88.00 197 ILE A O 1
ATOM 1579 N N . GLU A 1 198 ? -6.867 8.728 -2.218 1.00 87.31 198 GLU A N 1
ATOM 1580 C CA . GLU A 1 198 ? -8.259 8.478 -1.821 1.00 87.31 198 GLU A CA 1
ATOM 1581 C C . GLU A 1 198 ? -8.844 7.246 -2.541 1.00 87.31 198 GLU A C 1
ATOM 1583 O O . GLU A 1 198 ? -8.387 6.910 -3.640 1.00 87.31 198 GLU A O 1
ATOM 1588 N N . PRO A 1 199 ? -9.866 6.582 -1.971 1.00 90.38 199 PRO A N 1
ATOM 1589 C CA . PRO A 1 199 ? -10.580 5.492 -2.637 1.00 90.38 199 PRO A CA 1
ATOM 1590 C C . PRO A 1 199 ? -11.031 5.859 -4.060 1.00 90.38 199 PRO A C 1
ATOM 1592 O O . PRO A 1 199 ? -11.600 6.926 -4.295 1.00 90.38 199 PRO A O 1
ATOM 1595 N N . GLY A 1 200 ? -10.753 4.985 -5.029 1.00 91.81 200 GLY A N 1
ATOM 1596 C CA . GLY A 1 200 ? -11.066 5.201 -6.446 1.00 91.81 200 GLY A CA 1
ATOM 1597 C C . GLY A 1 200 ? -10.143 6.188 -7.174 1.00 91.81 200 GLY A C 1
ATOM 1598 O O . GLY A 1 200 ? -10.344 6.445 -8.363 1.00 91.81 200 GLY A O 1
ATOM 1599 N N . ARG A 1 201 ? -9.129 6.750 -6.503 1.00 94.44 201 ARG A N 1
ATOM 1600 C CA . ARG A 1 201 ? -8.109 7.612 -7.120 1.00 94.44 201 ARG A CA 1
ATOM 1601 C C . ARG A 1 201 ? -6.836 6.838 -7.437 1.00 94.44 201 ARG A C 1
ATOM 1603 O O . ARG A 1 201 ? -6.587 5.746 -6.929 1.00 94.44 201 ARG A O 1
ATOM 1610 N N . SER A 1 202 ? -6.005 7.440 -8.282 1.00 93.44 202 SER A N 1
ATOM 1611 C CA . SER A 1 202 ? -4.706 6.900 -8.668 1.00 93.44 202 SER A CA 1
ATOM 1612 C C . SER A 1 202 ? -3.608 7.951 -8.593 1.00 93.44 202 SER A C 1
ATOM 1614 O O . SER A 1 202 ? -3.836 9.109 -8.942 1.00 93.44 202 SER A O 1
ATOM 1616 N N . ALA A 1 203 ? -2.407 7.516 -8.229 1.00 90.75 203 ALA A N 1
ATOM 1617 C CA . ALA A 1 203 ? -1.172 8.278 -8.349 1.00 90.75 203 ALA A CA 1
ATOM 1618 C C . ALA A 1 203 ? -0.269 7.624 -9.404 1.00 90.75 203 ALA A C 1
ATOM 1620 O O . ALA A 1 203 ? -0.167 6.399 -9.463 1.00 90.75 203 ALA A O 1
ATOM 1621 N N . GLU A 1 204 ? 0.390 8.428 -10.237 1.00 89.94 204 GLU A N 1
ATOM 1622 C CA . GLU A 1 204 ? 1.313 7.936 -11.263 1.00 89.94 204 GLU A CA 1
ATOM 1623 C C . GLU A 1 204 ? 2.751 8.333 -10.931 1.00 89.94 204 GLU A C 1
ATOM 1625 O O . GLU A 1 204 ? 3.054 9.509 -10.734 1.00 89.94 204 GLU A O 1
ATOM 1630 N N . PHE A 1 205 ? 3.636 7.338 -10.908 1.00 88.31 205 PHE A N 1
ATOM 1631 C CA . PHE A 1 205 ? 5.068 7.483 -10.688 1.00 88.31 205 PHE A CA 1
ATOM 1632 C C . PHE A 1 205 ? 5.827 7.122 -11.963 1.00 88.31 205 PHE A C 1
ATOM 1634 O O . PHE A 1 205 ? 5.590 6.088 -12.577 1.00 88.31 205 PHE A O 1
ATOM 1641 N N . ARG A 1 206 ? 6.766 7.969 -12.360 1.00 86.38 206 ARG A N 1
ATOM 1642 C CA . ARG A 1 206 ? 7.491 7.928 -13.626 1.00 86.38 206 ARG A CA 1
ATOM 1643 C C . ARG A 1 206 ? 8.975 7.729 -13.360 1.00 86.38 206 ARG A C 1
ATOM 1645 O O . ARG A 1 206 ? 9.607 8.519 -12.650 1.00 86.38 206 ARG A O 1
ATOM 1652 N N . PHE A 1 207 ? 9.534 6.692 -13.971 1.00 86.25 207 PHE A N 1
ATOM 1653 C CA . PHE A 1 207 ? 10.925 6.278 -13.819 1.00 86.25 207 PHE A CA 1
ATOM 1654 C C . PHE A 1 207 ? 11.632 6.314 -15.181 1.00 86.25 207 PHE A C 1
ATOM 1656 O O . PHE A 1 207 ? 11.281 5.538 -16.067 1.00 86.25 207 PHE A O 1
ATOM 1663 N N . PRO A 1 208 ? 12.630 7.190 -15.395 1.00 84.94 208 PRO A N 1
ATOM 1664 C CA . PRO A 1 208 ? 13.381 7.223 -16.649 1.00 84.94 208 PRO A CA 1
ATOM 1665 C C . PRO A 1 208 ? 14.082 5.898 -16.947 1.00 84.94 208 PRO A C 1
ATOM 1667 O O . PRO A 1 208 ? 14.777 5.367 -16.082 1.00 84.94 208 PRO A O 1
ATOM 1670 N N . PHE A 1 209 ? 13.998 5.417 -18.190 1.00 86.62 209 PHE A N 1
ATOM 1671 C CA . PHE A 1 209 ? 14.666 4.173 -18.613 1.00 86.62 209 PHE A CA 1
ATOM 1672 C C . PHE A 1 209 ? 16.176 4.201 -18.340 1.00 86.62 209 PHE A C 1
ATOM 1674 O O . PHE A 1 209 ? 16.757 3.234 -17.848 1.00 86.62 209 PHE A O 1
ATOM 1681 N N . MET A 1 210 ? 16.798 5.365 -18.556 1.00 82.56 210 MET A N 1
ATOM 1682 C CA . MET A 1 210 ? 18.217 5.607 -18.275 1.00 82.56 210 MET A CA 1
ATOM 1683 C C . MET A 1 210 ? 18.624 5.270 -16.833 1.00 82.56 210 MET A C 1
ATOM 1685 O O . MET A 1 210 ? 19.787 4.957 -16.593 1.00 82.56 210 MET A O 1
ATOM 1689 N N . MET A 1 211 ? 17.703 5.333 -15.865 1.00 84.31 211 MET A N 1
ATOM 1690 C CA . MET A 1 211 ? 17.975 4.954 -14.476 1.00 84.31 211 MET A CA 1
ATOM 1691 C C . MET A 1 211 ? 18.335 3.468 -14.364 1.00 84.31 211 MET A C 1
ATOM 1693 O O . MET A 1 211 ? 19.333 3.134 -13.727 1.00 84.31 211 MET A O 1
ATOM 1697 N N . PHE A 1 212 ? 17.561 2.602 -15.019 1.00 86.75 212 PHE A N 1
ATOM 1698 C CA . PHE A 1 212 ? 17.751 1.150 -15.014 1.00 86.75 212 PHE A CA 1
ATOM 1699 C C . PHE A 1 212 ? 19.031 0.761 -15.754 1.00 86.75 212 PHE A C 1
ATOM 1701 O O . PHE A 1 212 ? 19.847 0.001 -15.233 1.00 86.75 212 PHE A O 1
ATOM 1708 N N . GLN A 1 213 ? 19.242 1.359 -16.930 1.00 85.94 213 GLN A N 1
ATOM 1709 C CA . GLN A 1 213 ? 20.426 1.136 -17.762 1.00 85.94 213 GLN A CA 1
ATOM 1710 C C . GLN A 1 213 ? 21.710 1.587 -17.062 1.00 85.94 213 GLN A C 1
ATOM 1712 O O . GLN A 1 213 ? 22.729 0.902 -17.113 1.00 85.94 213 GLN A O 1
ATOM 1717 N N . ARG A 1 214 ? 21.676 2.737 -16.379 1.00 84.44 214 ARG A N 1
ATOM 1718 C CA . ARG A 1 214 ? 22.812 3.224 -15.592 1.00 84.44 214 ARG A CA 1
ATOM 1719 C C . ARG A 1 214 ? 23.111 2.296 -14.419 1.00 84.44 214 ARG A C 1
ATOM 1721 O O . ARG A 1 214 ? 24.277 2.001 -14.190 1.00 84.44 214 ARG A O 1
ATOM 1728 N N . HIS A 1 215 ? 22.081 1.821 -13.717 1.00 85.12 215 HIS A N 1
ATOM 1729 C CA . HIS A 1 215 ? 22.269 0.862 -12.630 1.00 85.12 215 HIS A CA 1
ATOM 1730 C C . HIS A 1 215 ? 22.942 -0.423 -13.129 1.00 85.12 215 HIS A C 1
ATOM 1732 O O . HIS A 1 215 ? 23.906 -0.868 -12.516 1.00 85.12 215 HIS A O 1
ATOM 1738 N N . ALA A 1 216 ? 22.514 -0.945 -14.285 1.00 85.38 216 ALA A N 1
ATOM 1739 C CA . ALA A 1 216 ? 23.100 -2.146 -14.885 1.00 85.38 216 ALA A CA 1
ATOM 1740 C C . ALA A 1 216 ? 24.572 -1.929 -15.270 1.00 85.38 216 ALA A C 1
ATOM 1742 O O . ALA A 1 216 ? 25.424 -2.767 -15.002 1.00 85.38 216 ALA A O 1
ATOM 1743 N N . LYS A 1 217 ? 24.907 -0.755 -15.820 1.00 84.62 217 LYS A N 1
ATOM 1744 C CA . LYS A 1 217 ? 26.301 -0.396 -16.135 1.00 84.62 217 LYS A CA 1
ATOM 1745 C C . LYS A 1 217 ? 27.188 -0.262 -14.895 1.00 84.62 217 LYS A C 1
ATOM 1747 O O . LYS A 1 217 ? 28.361 -0.605 -14.954 1.00 84.62 217 LYS A O 1
ATOM 1752 N N . GLU A 1 218 ? 26.659 0.282 -13.799 1.00 84.44 218 GLU A N 1
ATOM 1753 C CA . GLU A 1 218 ? 27.432 0.555 -12.577 1.00 84.44 218 GLU A CA 1
ATOM 1754 C C . GLU A 1 218 ? 27.584 -0.671 -11.672 1.00 84.44 218 GLU A C 1
ATOM 1756 O O . GLU A 1 218 ? 28.604 -0.810 -10.997 1.00 84.44 218 GLU A O 1
ATOM 1761 N N . LYS A 1 219 ? 26.558 -1.522 -11.601 1.00 81.81 219 LYS A N 1
ATOM 1762 C CA . LYS A 1 219 ? 26.517 -2.663 -10.682 1.00 81.81 219 LYS A CA 1
ATOM 1763 C C . LYS A 1 219 ? 26.743 -3.997 -11.368 1.00 81.81 219 LYS A C 1
ATOM 1765 O O . LYS A 1 219 ? 27.108 -4.933 -10.671 1.00 81.81 219 LYS A O 1
ATOM 1770 N N . GLY A 1 220 ? 26.614 -4.071 -12.688 1.00 82.31 220 GLY A N 1
ATOM 1771 C CA . GLY A 1 220 ? 26.587 -5.314 -13.451 1.00 82.31 220 GLY A CA 1
ATOM 1772 C C . GLY A 1 220 ? 25.166 -5.659 -13.893 1.00 82.31 220 GLY A C 1
ATOM 1773 O O . GLY A 1 220 ? 24.188 -5.078 -13.418 1.00 82.31 220 GLY A O 1
ATOM 1774 N N . GLU A 1 221 ? 25.062 -6.591 -14.836 1.00 82.81 221 GLU A N 1
ATOM 1775 C CA . GLU A 1 221 ? 23.777 -7.065 -15.346 1.00 82.81 221 GLU A CA 1
ATOM 1776 C C . GLU A 1 221 ? 22.951 -7.719 -14.230 1.00 82.81 221 GLU A C 1
ATOM 1778 O O . GLU A 1 221 ? 23.484 -8.393 -13.344 1.00 82.81 221 GLU A O 1
ATOM 1783 N N . TYR A 1 222 ? 21.641 -7.482 -14.260 1.00 87.06 222 TYR A N 1
ATOM 1784 C CA . TYR A 1 222 ? 20.689 -7.984 -13.275 1.00 87.06 222 TYR A CA 1
ATOM 1785 C C . TYR A 1 222 ? 19.369 -8.319 -13.953 1.00 87.06 222 TYR A C 1
ATOM 1787 O O . TYR A 1 222 ? 19.003 -7.686 -14.938 1.00 87.06 222 TYR A O 1
ATOM 1795 N N . PHE A 1 223 ? 18.620 -9.248 -13.367 1.00 89.38 223 PHE A N 1
ATOM 1796 C CA . PHE A 1 223 ? 17.250 -9.553 -13.745 1.00 89.38 223 PHE A CA 1
ATOM 1797 C C . PHE A 1 223 ? 16.254 -8.652 -13.022 1.00 89.38 223 PHE A C 1
ATOM 1799 O O . PHE A 1 223 ? 16.209 -8.634 -11.794 1.00 89.38 223 PHE A O 1
ATOM 1806 N N . LEU A 1 224 ? 15.471 -7.883 -13.783 1.00 90.12 224 LEU A N 1
ATOM 1807 C CA . LEU A 1 224 ? 14.446 -6.981 -13.260 1.00 90.12 224 LEU A CA 1
ATOM 1808 C C . LEU A 1 224 ? 13.119 -7.732 -13.100 1.00 90.12 224 LEU A C 1
ATOM 1810 O O . LEU A 1 224 ? 12.381 -7.911 -14.065 1.00 90.12 224 LEU A O 1
ATOM 1814 N N . ASP A 1 225 ? 12.830 -8.159 -11.877 1.00 92.69 225 ASP A N 1
ATOM 1815 C CA . ASP A 1 225 ? 11.744 -9.093 -11.568 1.00 92.69 225 ASP A CA 1
ATOM 1816 C C . ASP A 1 225 ? 10.393 -8.396 -11.402 1.00 92.69 225 ASP A C 1
ATOM 1818 O O . ASP A 1 225 ? 9.451 -8.625 -12.157 1.00 92.69 225 ASP A O 1
ATOM 1822 N N . SER A 1 226 ? 10.292 -7.524 -10.403 1.00 94.50 226 SER A N 1
ATOM 1823 C CA . SER A 1 226 ? 9.021 -6.935 -9.997 1.00 94.50 226 SER A CA 1
ATOM 1824 C C . SER A 1 226 ? 9.197 -5.522 -9.464 1.00 94.50 226 SER A C 1
ATOM 1826 O O . SER A 1 226 ? 10.257 -5.132 -8.963 1.00 94.50 226 SER A O 1
ATOM 1828 N N . VAL A 1 227 ? 8.131 -4.736 -9.564 1.00 94.62 227 VAL A N 1
ATOM 1829 C CA . VAL A 1 227 ? 7.988 -3.492 -8.813 1.00 94.62 227 VAL A CA 1
ATOM 1830 C C . VAL A 1 227 ? 7.209 -3.779 -7.541 1.00 94.62 227 VAL A C 1
ATOM 1832 O O . VAL A 1 227 ? 6.214 -4.505 -7.544 1.00 94.62 227 VAL A O 1
ATOM 1835 N N . VAL A 1 228 ? 7.694 -3.220 -6.443 1.00 93.56 228 VAL A N 1
ATOM 1836 C CA . VAL A 1 228 ? 7.208 -3.482 -5.099 1.00 93.56 228 VAL A CA 1
ATOM 1837 C C . VAL A 1 228 ? 6.863 -2.158 -4.439 1.00 93.56 228 VAL A C 1
ATOM 1839 O O . VAL A 1 228 ? 7.687 -1.241 -4.376 1.00 93.56 228 VAL A O 1
ATOM 1842 N N . VAL A 1 229 ? 5.631 -2.057 -3.963 1.00 91.56 229 VAL A N 1
ATOM 1843 C CA . VAL A 1 229 ? 5.069 -0.870 -3.331 1.00 91.56 229 VAL A CA 1
ATOM 1844 C C . VAL A 1 229 ? 4.695 -1.227 -1.904 1.00 91.56 229 VAL A C 1
ATOM 1846 O O . VAL A 1 229 ? 3.973 -2.194 -1.670 1.00 91.56 229 VAL A O 1
ATOM 1849 N N . TRP A 1 230 ? 5.179 -0.426 -0.963 1.00 88.00 230 TRP A N 1
ATOM 1850 C CA . TRP A 1 230 ? 4.740 -0.468 0.423 1.00 88.00 230 TRP A CA 1
ATOM 1851 C C . TRP A 1 230 ? 3.869 0.745 0.704 1.00 88.00 230 TRP A C 1
ATOM 1853 O O . TRP A 1 230 ? 4.226 1.875 0.342 1.00 88.00 230 TRP A O 1
ATOM 1863 N N . ASP A 1 231 ? 2.755 0.525 1.388 1.00 85.56 231 ASP A N 1
ATOM 1864 C CA . ASP A 1 231 ? 2.017 1.613 2.017 1.00 85.56 231 ASP A CA 1
ATOM 1865 C C . ASP A 1 231 ? 2.582 1.928 3.416 1.00 85.56 231 ASP A C 1
ATOM 1867 O O . ASP A 1 231 ? 3.537 1.312 3.891 1.00 85.56 231 ASP A O 1
ATOM 1871 N N . GLN A 1 232 ? 2.067 2.970 4.064 1.00 75.44 232 GLN A N 1
ATOM 1872 C CA . GLN A 1 232 ? 2.509 3.394 5.395 1.00 75.44 232 GLN A CA 1
ATOM 1873 C C . GLN A 1 232 ? 1.955 2.538 6.539 1.00 75.44 232 GLN A C 1
ATOM 1875 O O . GLN A 1 232 ? 2.205 2.874 7.699 1.00 75.44 232 GLN A O 1
ATOM 1880 N N . ILE A 1 233 ? 1.191 1.490 6.237 1.00 70.81 233 ILE A N 1
ATOM 1881 C CA . ILE A 1 233 ? 0.786 0.463 7.203 1.00 70.81 233 ILE A CA 1
ATOM 1882 C C . ILE A 1 233 ? 1.539 -0.858 6.952 1.00 70.81 233 ILE A C 1
ATOM 1884 O O . ILE A 1 233 ? 1.236 -1.866 7.582 1.00 70.81 233 ILE A O 1
ATOM 1888 N N . ASP A 1 234 ? 2.556 -0.808 6.082 1.00 72.38 234 ASP A N 1
ATOM 1889 C CA . ASP A 1 234 ? 3.445 -1.880 5.631 1.00 72.38 234 ASP A CA 1
ATOM 1890 C C . ASP A 1 234 ? 2.753 -3.064 4.938 1.00 72.38 234 ASP A C 1
ATOM 1892 O O . ASP A 1 234 ? 3.301 -4.171 4.898 1.00 72.38 234 ASP A O 1
ATOM 1896 N N . ASN A 1 235 ? 1.602 -2.833 4.296 1.00 80.44 235 ASN A N 1
ATOM 1897 C CA . ASN A 1 235 ? 1.119 -3.786 3.302 1.00 80.44 235 ASN A CA 1
ATOM 1898 C C . ASN A 1 235 ? 2.048 -3.778 2.088 1.00 80.44 235 ASN A C 1
ATOM 1900 O O . ASN A 1 235 ? 2.536 -2.734 1.642 1.00 80.44 235 ASN A O 1
ATOM 1904 N N . LEU A 1 236 ? 2.253 -4.975 1.545 1.00 87.44 236 LEU A N 1
ATOM 1905 C CA . LEU A 1 236 ? 3.088 -5.221 0.386 1.00 87.44 236 LEU A CA 1
ATOM 1906 C C . LEU A 1 236 ? 2.221 -5.448 -0.848 1.00 87.44 236 LEU A C 1
ATOM 1908 O O . LEU A 1 236 ? 1.436 -6.394 -0.887 1.00 87.44 236 LEU A O 1
ATOM 1912 N N . TYR A 1 237 ? 2.442 -4.642 -1.879 1.00 91.88 237 TYR A N 1
ATOM 1913 C CA . TYR A 1 237 ? 1.851 -4.834 -3.197 1.00 91.88 237 TYR A CA 1
ATOM 1914 C C . TYR A 1 237 ? 2.980 -5.055 -4.195 1.00 91.88 237 TYR A C 1
ATOM 1916 O O . TYR A 1 237 ? 3.948 -4.291 -4.228 1.00 91.88 237 TYR A O 1
ATOM 1924 N N . SER A 1 238 ? 2.879 -6.099 -5.008 1.00 94.06 238 SER A N 1
ATOM 1925 C CA . SER A 1 238 ? 3.882 -6.416 -6.020 1.00 94.06 238 SER A CA 1
ATOM 1926 C C . SER A 1 238 ? 3.242 -6.616 -7.382 1.00 94.06 238 SER A C 1
ATOM 1928 O O . SER A 1 238 ? 2.124 -7.115 -7.501 1.00 94.06 238 SER A O 1
ATOM 1930 N N . LEU A 1 239 ? 3.974 -6.218 -8.416 1.00 96.25 239 LEU A N 1
ATOM 1931 C CA . LEU A 1 239 ? 3.611 -6.443 -9.805 1.00 96.25 239 LEU A CA 1
ATOM 1932 C C . LEU A 1 239 ? 4.844 -6.935 -10.556 1.00 96.25 239 LEU A C 1
ATOM 1934 O O . LEU A 1 239 ? 5.889 -6.278 -10.541 1.00 96.25 239 LEU A O 1
ATOM 1938 N N . GLU A 1 240 ? 4.718 -8.095 -11.192 1.00 95.94 240 GLU A N 1
ATOM 1939 C CA . GLU A 1 240 ? 5.760 -8.652 -12.050 1.00 95.94 240 GLU A CA 1
ATOM 1940 C C . GLU A 1 240 ? 5.975 -7.753 -13.271 1.00 95.94 240 GLU A C 1
ATOM 1942 O O . GLU A 1 240 ? 5.031 -7.222 -13.863 1.00 95.94 240 GLU A O 1
ATOM 1947 N N . ILE A 1 241 ? 7.236 -7.557 -13.633 1.00 94.06 241 ILE A N 1
ATOM 1948 C CA . ILE A 1 241 ? 7.623 -6.773 -14.800 1.00 94.06 241 ILE A CA 1
ATOM 1949 C C . ILE A 1 241 ? 7.679 -7.724 -15.983 1.00 94.06 241 ILE A C 1
ATOM 1951 O O . ILE A 1 241 ? 8.442 -8.682 -15.947 1.00 94.06 241 ILE A O 1
ATOM 1955 N N . SER A 1 242 ? 6.890 -7.466 -17.024 1.00 93.38 242 SER A N 1
ATOM 1956 C CA . SER A 1 242 ? 6.805 -8.361 -18.178 1.00 93.38 242 SER A CA 1
ATOM 1957 C C . SER A 1 242 ? 8.088 -8.371 -19.020 1.00 93.38 242 SER A C 1
ATOM 1959 O O . SER A 1 242 ? 8.879 -7.421 -18.989 1.00 93.38 242 SER A O 1
ATOM 1961 N N . ASN A 1 243 ? 8.278 -9.435 -19.808 1.00 90.12 243 ASN A N 1
ATOM 1962 C CA . ASN A 1 243 ? 9.418 -9.561 -20.723 1.00 90.12 243 ASN A CA 1
ATOM 1963 C C . ASN A 1 243 ? 9.485 -8.383 -21.704 1.00 90.12 243 ASN A C 1
ATOM 1965 O O . ASN A 1 243 ? 10.562 -7.828 -21.900 1.00 90.12 243 ASN A O 1
ATOM 1969 N N . GLU A 1 244 ? 8.344 -7.934 -22.236 1.00 91.56 244 GLU A N 1
ATOM 1970 C CA . GLU A 1 244 ? 8.288 -6.819 -23.188 1.00 91.56 244 GLU A CA 1
ATOM 1971 C C . GLU A 1 244 ? 8.847 -5.530 -22.571 1.00 91.56 244 GLU A C 1
ATOM 1973 O O . GLU A 1 244 ? 9.593 -4.795 -23.215 1.00 91.56 244 GLU A O 1
ATOM 1978 N N . ILE A 1 245 ? 8.545 -5.256 -21.296 1.00 92.50 245 ILE A N 1
ATOM 1979 C CA . ILE A 1 245 ? 9.094 -4.088 -20.594 1.00 92.50 245 ILE A CA 1
ATOM 1980 C C . ILE A 1 245 ? 10.607 -4.241 -20.387 1.00 92.50 245 ILE A C 1
ATOM 1982 O O . ILE A 1 245 ? 11.344 -3.266 -20.551 1.00 92.50 245 ILE A O 1
ATOM 1986 N N . ARG A 1 246 ? 11.093 -5.440 -20.045 1.00 90.62 246 ARG A N 1
ATOM 1987 C CA . ARG A 1 246 ? 12.537 -5.685 -19.872 1.00 90.62 246 ARG A CA 1
ATOM 1988 C C . ARG A 1 246 ? 13.294 -5.531 -21.191 1.00 90.62 246 ARG A C 1
ATOM 1990 O O . ARG A 1 246 ? 14.345 -4.892 -21.209 1.00 90.62 246 ARG A O 1
ATOM 1997 N N . GLU A 1 247 ? 12.753 -6.042 -22.291 1.00 89.19 247 GLU A N 1
ATOM 1998 C CA . GLU A 1 247 ? 13.319 -5.871 -23.633 1.00 89.19 247 GLU A CA 1
ATOM 1999 C C . GLU A 1 247 ? 13.359 -4.396 -24.044 1.00 89.19 247 GLU A C 1
ATOM 2001 O O . GLU A 1 247 ? 14.370 -3.930 -24.566 1.00 89.19 247 GLU A O 1
ATOM 2006 N N . LEU A 1 248 ? 12.312 -3.624 -23.740 1.00 89.12 248 LEU A N 1
ATOM 2007 C CA . LEU A 1 248 ? 12.302 -2.178 -23.978 1.00 89.12 248 LEU A CA 1
ATOM 2008 C C . LEU A 1 248 ? 13.353 -1.430 -23.139 1.00 89.12 248 LEU A C 1
ATOM 2010 O O . LEU A 1 248 ? 13.920 -0.439 -23.603 1.00 89.12 248 LEU A O 1
ATOM 2014 N N . LEU A 1 249 ? 13.613 -1.877 -21.907 1.00 86.81 249 LEU A N 1
ATOM 2015 C CA . LEU A 1 249 ? 14.573 -1.244 -20.999 1.00 86.81 249 LEU A CA 1
ATOM 2016 C C . LEU A 1 249 ? 16.033 -1.536 -21.371 1.00 86.81 249 LEU A C 1
ATOM 2018 O O . LEU A 1 249 ? 16.869 -0.629 -21.298 1.00 86.81 249 LEU A O 1
ATOM 2022 N N . PHE A 1 250 ? 16.344 -2.778 -21.748 1.00 84.94 250 PHE A N 1
ATOM 2023 C CA . PHE A 1 250 ? 17.725 -3.263 -21.885 1.00 84.94 250 PHE A CA 1
ATOM 2024 C C . PHE A 1 250 ? 18.102 -3.724 -23.304 1.00 84.94 250 PHE A C 1
ATOM 2026 O O . PHE A 1 250 ? 19.284 -3.916 -23.582 1.00 84.94 250 PHE A O 1
ATOM 2033 N N . GLY A 1 251 ? 17.137 -3.840 -24.218 1.00 74.62 251 GLY A N 1
ATOM 2034 C CA . GLY A 1 251 ? 17.312 -4.422 -25.550 1.00 74.62 251 GLY A CA 1
ATOM 2035 C C . GLY A 1 251 ? 17.165 -5.950 -25.562 1.00 74.62 251 GLY A C 1
ATOM 2036 O O . GLY A 1 251 ? 17.249 -6.615 -24.531 1.00 74.62 251 GLY A O 1
ATOM 2037 N N . THR A 1 252 ? 16.970 -6.519 -26.754 1.00 54.19 252 THR A N 1
ATOM 2038 C CA . THR A 1 252 ? 16.731 -7.957 -27.001 1.00 54.19 252 THR A CA 1
ATOM 2039 C C . THR A 1 252 ? 17.935 -8.870 -26.736 1.00 54.19 252 THR A C 1
ATOM 2041 O O . THR A 1 252 ? 17.765 -10.078 -26.653 1.00 54.19 252 THR A O 1
ATOM 2044 N N . ASN A 1 253 ? 19.142 -8.319 -26.563 1.00 44.94 253 ASN A N 1
ATOM 2045 C CA . ASN A 1 253 ? 20.379 -9.099 -26.398 1.00 44.94 253 ASN A CA 1
ATOM 2046 C C . ASN A 1 253 ? 20.875 -9.215 -24.943 1.00 44.94 253 ASN A C 1
ATOM 2048 O O . ASN A 1 253 ? 21.937 -9.786 -24.722 1.00 44.94 253 ASN A O 1
ATOM 2052 N N . ALA A 1 254 ? 20.153 -8.670 -23.958 1.00 43.38 254 ALA A N 1
ATOM 2053 C CA . ALA A 1 254 ? 20.594 -8.658 -22.556 1.00 43.38 254 ALA A CA 1
ATOM 2054 C C . ALA A 1 254 ? 20.187 -9.912 -21.754 1.00 43.38 254 ALA A C 1
ATOM 2056 O O . ALA A 1 254 ? 20.423 -9.975 -20.551 1.00 43.38 254 ALA A O 1
ATOM 2057 N N . TRP A 1 255 ? 19.548 -10.897 -22.394 1.00 46.56 255 TRP A N 1
ATOM 2058 C CA . TRP A 1 255 ? 18.901 -12.011 -21.700 1.00 46.56 255 TRP A CA 1
ATOM 2059 C C . TRP A 1 255 ? 19.186 -13.334 -22.405 1.00 46.56 255 TRP A C 1
ATOM 2061 O O . TRP A 1 255 ? 18.379 -13.816 -23.196 1.00 46.56 255 TRP A O 1
ATOM 2071 N N . ILE A 1 256 ? 20.346 -13.920 -22.115 1.00 37.09 256 ILE A N 1
ATOM 2072 C CA . ILE A 1 256 ? 20.588 -15.342 -22.362 1.00 37.09 256 ILE A CA 1
ATOM 2073 C C . ILE A 1 256 ? 20.812 -16.007 -21.002 1.00 37.09 256 ILE A C 1
ATOM 2075 O O . ILE A 1 256 ? 21.748 -15.666 -20.285 1.00 37.09 256 ILE A O 1
ATOM 2079 N N . ASP A 1 257 ? 19.894 -16.921 -20.689 1.00 39.09 257 ASP A N 1
ATOM 2080 C CA . ASP A 1 257 ? 19.967 -18.022 -19.727 1.00 39.09 257 ASP A CA 1
ATOM 2081 C C . ASP A 1 257 ? 20.437 -17.725 -18.295 1.00 39.09 257 ASP A C 1
ATOM 2083 O O . ASP A 1 257 ? 21.604 -17.866 -17.937 1.00 39.09 257 ASP A O 1
ATOM 2087 N N . LEU A 1 258 ? 19.458 -17.495 -17.416 1.00 36.62 258 LEU A N 1
ATOM 2088 C CA . LEU A 1 258 ? 19.511 -18.047 -16.060 1.00 36.62 258 LEU A CA 1
ATOM 2089 C C . LEU A 1 258 ? 18.588 -19.271 -16.028 1.00 36.62 258 LEU A C 1
ATOM 2091 O O . LEU A 1 258 ? 17.435 -19.177 -15.607 1.00 36.62 258 LEU A O 1
ATOM 2095 N N . GLY A 1 259 ? 19.094 -20.373 -16.590 1.00 33.53 259 GLY A N 1
ATOM 2096 C CA . GLY A 1 259 ? 18.529 -21.712 -16.410 1.00 33.53 259 GLY A CA 1
ATOM 2097 C C . GLY A 1 259 ? 18.699 -22.229 -14.987 1.00 33.53 259 GLY A C 1
ATOM 2098 O O . GLY A 1 259 ? 19.619 -21.751 -14.284 1.00 33.53 259 GLY A O 1
#

pLDDT: mean 72.56, std 15.92, range [33.53, 96.69]